Protein AF-I8TYR3-F1 (afdb_monomer_lite)

InterPro domains:
  IPR007219 Xylanolytic transcriptional activator, regulatory domain [PF04082] (57-158)
  IPR007219 Xylanolytic transcriptional activator, regulatory domain [SM00906] (45-115)
  IPR052761 Fungal Detoxification and Toxin Biosynthesis TFs [PTHR47425] (14-218)

pLDDT: mean 76.53, std 19.72, range [26.17, 95.88]

Organism: Aspergillus oryzae (strain 3.042) (NCBI:txid1160506)

Secondary structure (DSSP, 8-state):
-HHHHHHHHHHHHHHHTT---SHHHHHHHHHHHHTT--TT-HHHHHHHHHHHHHHHHHHHSSSPPSS---HHHHHHHHHHHHHHHHHHHHHTT---SS-TTT--STT----GGGGHHHHHH-SSS-HHHHHHHHHHHHHHHHHHHHHHHHHHHHHHTTSS-SS---TTTHHHHHHHHHHHHHHHHHHHHHHHHHHHTS-SS--HHHHHHHHHHHHHHHHHHHHHHHHHHTTSS------------------

Foldseek 3Di:
DVVVVVLVCVLVCCVVVPPDVALLCLLVSLLVVLVVDDPVGNVSSVVSLLSNLVSLLVCVDPPHPPDPDDPLSSLVSVLSSLLSQLVSCLVVVHDGPDDCVSDVLVVRQDDVVSCVCVLPPDPPDHNLLVVLLVLLSSLSSLVSVLSNLVSCLSVVQVPDDPPTDPPVCVVVSLVSLVVSLVSLVVSVVVSCVSNVPDDPDRDPVSVVSNVVSVVSSVSSNVPSVVVNVPPPDDDDDDDDDDDDPDDDDDD

Sequence (251 aa):
MAASCLRLICPLLILDLKAEDQPLERAQGALLLSYQASPDDPQIGSLLLANAIQNALILGKPPKPSINVERSTIKRLWWSVLLRDRWISLALRRRSQLTPKDFDVENNPLEEADFGKEIQESKVYDVHTKRILFTALQQQCRLAIIITDMVSLIFSSCDGFPMGLPSKEFPACMSRAMKTRNRLRQWETETRYALSTAPSEVHHSVMSFIKMTYVYYQYPACAIPFLTKSTDSPVSEQTGIRWMANSGGGD

Structure (mmCIF, N/CA/C/O backbone):
data_AF-I8TYR3-F1
#
_entry.id   AF-I8TYR3-F1
#
loop_
_atom_site.group_PDB
_atom_site.id
_atom_site.type_symbol
_atom_site.label_atom_id
_atom_site.label_alt_id
_atom_site.label_comp_id
_atom_site.label_asym_id
_atom_site.label_entity_id
_atom_site.label_seq_id
_atom_site.pdbx_PDB_ins_code
_atom_site.Cartn_x
_atom_site.Cartn_y
_atom_site.Cartn_z
_atom_site.occupancy
_atom_site.B_iso_or_equiv
_atom_site.auth_seq_id
_atom_site.auth_comp_id
_atom_site.auth_asym_id
_atom_site.auth_atom_id
_atom_site.pdbx_PDB_model_num
ATOM 1 N N . MET A 1 1 ? 2.124 -33.965 5.652 1.00 34.59 1 MET A N 1
ATOM 2 C CA . MET A 1 1 ? 1.316 -33.851 4.416 1.00 34.59 1 MET A CA 1
ATOM 3 C C . MET A 1 1 ? -0.133 -33.434 4.681 1.00 34.59 1 MET A C 1
ATOM 5 O O . MET A 1 1 ? -0.536 -32.426 4.125 1.00 34.59 1 MET A O 1
ATOM 9 N N . ALA A 1 2 ? -0.896 -34.084 5.572 1.00 27.44 2 ALA A N 1
ATOM 10 C CA . ALA A 1 2 ? -2.297 -33.700 5.842 1.00 27.44 2 ALA A CA 1
ATOM 11 C C . ALA A 1 2 ? -2.489 -32.280 6.438 1.00 27.44 2 ALA A C 1
ATOM 13 O O . ALA A 1 2 ? -3.422 -31.574 6.065 1.00 27.44 2 ALA A O 1
ATOM 14 N N . ALA A 1 3 ? -1.576 -31.816 7.301 1.00 29.00 3 ALA A N 1
ATOM 15 C CA . ALA A 1 3 ? -1.649 -30.480 7.913 1.00 29.00 3 ALA A CA 1
ATOM 16 C C . ALA A 1 3 ? -1.382 -29.321 6.929 1.00 29.00 3 ALA A C 1
ATOM 18 O O . ALA A 1 3 ? -1.871 -28.211 7.135 1.00 29.00 3 ALA A O 1
ATOM 19 N N . SER A 1 4 ? -0.635 -29.577 5.851 1.00 34.59 4 SER A N 1
ATOM 20 C CA . SER A 1 4 ? -0.353 -28.595 4.796 1.00 34.59 4 SER A CA 1
ATOM 21 C C . SER A 1 4 ? -1.566 -28.427 3.877 1.00 34.59 4 SER A C 1
ATOM 23 O O . SER A 1 4 ? -1.940 -27.303 3.562 1.00 34.59 4 SER A O 1
ATOM 25 N N . CYS A 1 5 ? -2.259 -29.526 3.546 1.00 29.78 5 CYS A N 1
ATOM 26 C CA . CYS A 1 5 ? -3.508 -29.479 2.782 1.00 29.78 5 CYS A CA 1
ATOM 27 C C . CYS A 1 5 ? -4.624 -28.745 3.542 1.00 29.78 5 CYS A C 1
ATOM 29 O O . CYS A 1 5 ? -5.275 -27.884 2.966 1.00 29.78 5 CYS A O 1
ATOM 31 N N . LEU A 1 6 ? -4.805 -28.992 4.845 1.00 31.92 6 LEU A N 1
ATOM 32 C CA . LEU A 1 6 ? -5.838 -28.317 5.651 1.00 31.92 6 LEU A CA 1
ATOM 33 C C . LEU A 1 6 ? -5.652 -26.788 5.755 1.00 31.92 6 LEU A C 1
ATOM 35 O O . LEU A 1 6 ? -6.639 -26.063 5.838 1.00 31.92 6 LEU A O 1
ATOM 39 N N . ARG A 1 7 ? -4.412 -26.279 5.695 1.00 43.91 7 ARG A N 1
ATOM 40 C CA . ARG A 1 7 ? -4.127 -24.827 5.693 1.00 43.91 7 ARG A CA 1
ATOM 41 C C . ARG A 1 7 ? -4.395 -24.156 4.343 1.00 43.91 7 ARG A C 1
ATOM 43 O O . ARG A 1 7 ? -4.769 -22.990 4.318 1.00 43.91 7 ARG A O 1
ATOM 50 N N . LEU A 1 8 ? -4.228 -24.891 3.246 1.00 42.28 8 LEU A N 1
ATOM 51 C CA . LEU A 1 8 ? -4.561 -24.464 1.883 1.00 42.28 8 LEU A CA 1
ATOM 52 C C . LEU A 1 8 ? -6.072 -24.488 1.611 1.00 42.28 8 LEU A C 1
ATOM 54 O O . LEU A 1 8 ? -6.584 -23.657 0.866 1.00 42.28 8 LEU A O 1
ATOM 58 N N . ILE A 1 9 ? -6.780 -25.429 2.236 1.00 45.84 9 ILE A N 1
ATOM 59 C CA . ILE A 1 9 ? -8.204 -25.674 2.001 1.00 45.84 9 ILE A CA 1
ATOM 60 C C . ILE A 1 9 ? -9.085 -24.555 2.586 1.00 45.84 9 ILE A C 1
ATOM 62 O O . ILE A 1 9 ? -10.052 -24.176 1.942 1.00 45.84 9 ILE A O 1
ATOM 66 N N . CYS A 1 10 ? -8.756 -23.952 3.736 1.00 46.50 10 CYS A N 1
ATOM 67 C CA . CYS A 1 10 ? -9.615 -22.922 4.352 1.00 46.50 10 CYS A CA 1
ATOM 68 C C . CYS A 1 10 ? -9.714 -21.587 3.574 1.00 46.50 10 CYS A C 1
ATOM 70 O O . CYS A 1 10 ? -10.833 -21.101 3.404 1.00 46.50 10 CYS A O 1
ATOM 72 N N . PRO A 1 11 ? -8.618 -20.975 3.075 1.00 50.28 11 PRO A N 1
ATOM 73 C CA . PRO A 1 11 ? -8.718 -19.752 2.277 1.00 50.28 11 PRO A CA 1
ATOM 74 C C . PRO A 1 11 ? -9.416 -19.993 0.936 1.00 50.28 11 PRO A C 1
ATOM 76 O O . PRO A 1 11 ? -10.235 -19.177 0.520 1.00 50.28 11 PRO A O 1
ATOM 79 N N . LEU A 1 12 ? -9.116 -21.124 0.281 1.00 50.09 12 LEU A N 1
ATOM 80 C CA . LEU A 1 12 ? -9.737 -21.494 -0.991 1.00 50.09 12 LEU A CA 1
ATOM 81 C C . LEU A 1 12 ? -11.221 -21.837 -0.813 1.00 50.09 12 LEU A C 1
ATOM 83 O O . LEU A 1 12 ? -12.024 -21.403 -1.624 1.00 50.09 12 LEU A O 1
ATOM 87 N N . LEU A 1 13 ? -11.608 -22.510 0.279 1.00 49.41 13 LEU A N 1
ATOM 88 C CA . LEU A 1 13 ? -13.012 -22.770 0.615 1.00 49.41 13 LEU A CA 1
ATOM 89 C C . LEU A 1 13 ? -13.803 -21.476 0.796 1.00 49.41 13 LEU A C 1
ATOM 91 O O . LEU A 1 13 ? -14.912 -21.394 0.295 1.00 49.41 13 LEU A O 1
ATOM 95 N N . ILE A 1 14 ? -13.269 -20.449 1.464 1.00 49.22 14 ILE A N 1
ATOM 96 C CA . ILE A 1 14 ? -13.989 -19.169 1.608 1.00 49.22 14 ILE A CA 1
ATOM 97 C C . ILE A 1 14 ? -14.197 -18.496 0.239 1.00 49.22 14 ILE A C 1
ATOM 99 O O . ILE A 1 14 ? -15.248 -17.897 0.006 1.00 49.22 14 ILE A O 1
ATOM 103 N N . LEU A 1 15 ? -13.233 -18.625 -0.681 1.00 49.78 15 LEU A N 1
ATOM 104 C CA . LEU A 1 15 ? -13.379 -18.144 -2.058 1.00 49.78 15 LEU A CA 1
ATOM 105 C C . LEU A 1 15 ? -14.370 -18.980 -2.889 1.00 49.78 15 LEU A C 1
ATOM 107 O O . LEU A 1 15 ? -15.195 -18.403 -3.596 1.00 49.78 15 LEU A O 1
ATOM 111 N N . ASP A 1 16 ? -14.294 -20.309 -2.809 1.00 51.25 16 ASP A N 1
ATOM 112 C CA . ASP A 1 16 ? -15.070 -21.240 -3.640 1.00 51.25 16 ASP A CA 1
ATOM 113 C C . ASP A 1 16 ? -16.499 -21.462 -3.128 1.00 51.25 16 ASP A C 1
ATOM 115 O O . ASP A 1 16 ? -17.407 -21.710 -3.922 1.00 51.25 16 ASP A O 1
ATOM 119 N N . LEU A 1 17 ? -16.748 -21.320 -1.822 1.00 52.16 17 LEU A N 1
ATOM 120 C CA . LEU A 1 17 ? -18.076 -21.521 -1.229 1.00 52.16 17 LEU A CA 1
ATOM 121 C C . LEU A 1 17 ? -19.072 -20.407 -1.578 1.00 52.16 17 LEU A C 1
ATOM 123 O O . LEU A 1 17 ? -20.238 -20.524 -1.210 1.00 52.16 17 LEU A O 1
ATOM 127 N N . LYS A 1 18 ? -18.640 -19.322 -2.248 1.00 55.34 18 LYS A N 1
ATOM 128 C CA . LYS A 1 18 ? -19.441 -18.095 -2.438 1.00 55.34 18 LYS A CA 1
ATOM 129 C C . LYS A 1 18 ? -20.114 -17.639 -1.132 1.00 55.34 18 LYS A C 1
ATOM 131 O O . LYS A 1 18 ? -21.210 -17.099 -1.171 1.00 55.34 18 LYS A O 1
ATOM 136 N N . ALA A 1 19 ? -19.469 -17.879 0.012 1.00 56.12 19 ALA A N 1
ATOM 137 C CA . ALA A 1 19 ? -20.085 -17.690 1.326 1.00 56.12 19 ALA A CA 1
ATOM 138 C C . ALA A 1 19 ? -20.505 -16.231 1.569 1.00 56.12 19 ALA A C 1
ATOM 140 O O . ALA A 1 19 ? -21.492 -15.977 2.247 1.00 56.12 19 ALA A O 1
ATOM 141 N N . GLU A 1 20 ? -19.775 -15.293 0.964 1.00 63.88 20 GLU A N 1
ATOM 142 C CA . GLU A 1 20 ? -20.144 -13.884 0.890 1.00 63.88 20 GLU A CA 1
ATOM 143 C C . GLU A 1 20 ? -20.727 -13.582 -0.487 1.00 63.88 20 GLU A C 1
ATOM 145 O O . GLU A 1 20 ? -20.095 -13.898 -1.497 1.00 63.88 20 GLU A O 1
ATOM 150 N N . ASP A 1 21 ? -21.886 -12.931 -0.560 1.00 71.81 21 ASP A N 1
ATOM 151 C CA . ASP A 1 21 ? -22.493 -12.518 -1.834 1.00 71.81 21 ASP A CA 1
ATOM 152 C C . ASP A 1 21 ? -21.982 -11.161 -2.325 1.00 71.81 21 ASP A C 1
ATOM 154 O O . ASP A 1 21 ? -22.033 -10.852 -3.518 1.00 71.81 21 ASP A O 1
ATOM 158 N N . GLN A 1 22 ? -21.462 -10.351 -1.406 1.00 83.62 22 GLN A N 1
ATOM 159 C CA . GLN A 1 22 ? -21.139 -8.959 -1.662 1.00 83.62 22 GLN A CA 1
ATOM 160 C C . GLN A 1 22 ? -19.648 -8.775 -2.018 1.00 83.62 22 GLN A C 1
ATOM 162 O O . GLN A 1 22 ? -18.765 -9.354 -1.374 1.00 83.62 22 GLN A O 1
ATOM 167 N N . PRO A 1 23 ? -19.318 -7.981 -3.061 1.00 87.69 23 PRO A N 1
ATOM 168 C CA . PRO A 1 23 ? -17.931 -7.819 -3.507 1.00 87.69 23 PRO A CA 1
ATOM 169 C C . PRO A 1 23 ? -17.006 -7.188 -2.457 1.00 87.69 23 PRO A C 1
ATOM 171 O O . PRO A 1 23 ? -15.809 -7.468 -2.450 1.00 87.69 23 PRO A O 1
ATOM 174 N N . LEU A 1 24 ? -17.526 -6.339 -1.567 1.00 88.25 24 LEU A N 1
ATOM 175 C CA . LEU A 1 24 ? -16.716 -5.670 -0.547 1.00 88.25 24 LEU A CA 1
ATOM 176 C C . LEU A 1 24 ? -16.141 -6.671 0.461 1.00 88.25 24 LEU A C 1
ATOM 178 O O . LEU A 1 24 ? -14.939 -6.670 0.721 1.00 88.25 24 LEU A O 1
ATOM 182 N N . GLU A 1 25 ? -16.988 -7.549 0.967 1.00 88.25 25 GLU A N 1
ATOM 183 C CA . GLU A 1 25 ? -16.706 -8.568 1.965 1.00 88.25 25 GLU A CA 1
ATOM 184 C C . GLU A 1 25 ? -15.737 -9.598 1.378 1.00 88.25 25 GLU A C 1
ATOM 186 O O . GLU A 1 25 ? -14.722 -9.925 1.996 1.00 88.25 25 GLU A O 1
ATOM 191 N N . ARG A 1 26 ? -15.954 -10.003 0.116 1.00 88.69 26 ARG A N 1
ATOM 192 C CA . ARG A 1 26 ? -15.002 -10.838 -0.638 1.00 88.69 26 ARG A CA 1
ATOM 193 C C . ARG A 1 26 ? -13.635 -10.178 -0.773 1.00 88.69 26 ARG A C 1
ATOM 195 O O . ARG A 1 26 ? -12.618 -10.837 -0.555 1.00 88.69 26 ARG A O 1
ATOM 202 N N . ALA A 1 27 ? -13.593 -8.893 -1.127 1.00 91.75 27 ALA A N 1
ATOM 203 C CA . ALA A 1 27 ? -12.334 -8.174 -1.283 1.00 91.75 27 ALA A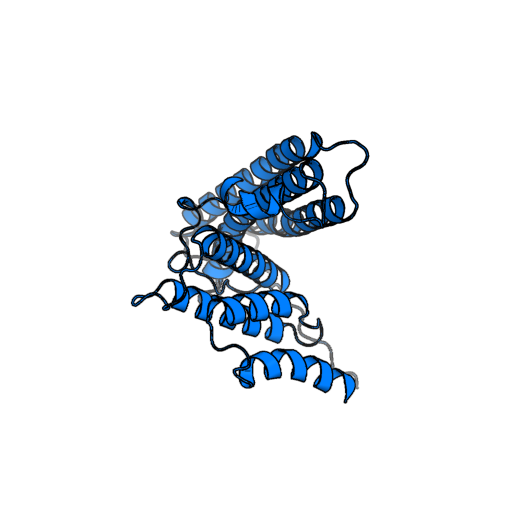 CA 1
ATOM 204 C C . ALA A 1 27 ? -11.576 -8.066 0.046 1.00 91.75 27 ALA A C 1
ATOM 206 O O . ALA A 1 27 ? -10.378 -8.349 0.098 1.00 91.75 27 ALA A O 1
ATOM 207 N N . GLN A 1 28 ? -12.271 -7.697 1.125 1.00 91.06 28 GLN A N 1
ATOM 208 C CA . GLN A 1 28 ? -11.696 -7.572 2.464 1.00 91.06 28 GLN A CA 1
ATOM 209 C C . GLN A 1 28 ? -11.204 -8.921 2.998 1.00 91.06 28 GLN A C 1
ATOM 211 O O . GLN A 1 28 ? -10.067 -9.015 3.464 1.00 91.06 28 GLN A O 1
ATOM 216 N N . GLY A 1 29 ? -12.016 -9.973 2.874 1.00 89.81 29 GLY A N 1
ATOM 217 C CA . GLY A 1 29 ? -11.657 -11.325 3.291 1.00 89.81 29 GLY A CA 1
ATOM 218 C C . GLY A 1 29 ? -10.442 -11.856 2.533 1.00 89.81 29 GLY A C 1
ATOM 219 O O . GLY A 1 29 ? -9.464 -12.278 3.151 1.00 89.81 29 GLY A O 1
ATOM 220 N N . ALA A 1 30 ? -10.445 -11.763 1.199 1.00 91.69 30 ALA A N 1
ATOM 221 C CA . ALA A 1 30 ? -9.316 -12.197 0.379 1.00 91.69 30 ALA A CA 1
ATOM 222 C C . ALA A 1 30 ? -8.033 -11.410 0.704 1.00 91.69 30 ALA A C 1
ATOM 224 O O . ALA A 1 30 ? -6.952 -11.993 0.821 1.00 91.69 30 ALA A O 1
ATOM 225 N N . LEU A 1 31 ? -8.145 -10.097 0.931 1.00 92.88 31 LEU A N 1
ATOM 226 C CA . LEU A 1 31 ? -7.010 -9.267 1.322 1.00 92.88 31 LEU A CA 1
ATOM 227 C C . LEU A 1 31 ? -6.435 -9.683 2.681 1.00 92.88 31 LEU A C 1
ATOM 229 O O . LEU A 1 31 ? -5.217 -9.827 2.791 1.00 92.88 31 LEU A O 1
ATOM 233 N N . LEU A 1 32 ? -7.275 -9.915 3.694 1.00 90.06 32 LEU A N 1
ATOM 234 C CA . LEU A 1 32 ? -6.842 -10.385 5.016 1.00 90.06 32 LEU A CA 1
ATOM 235 C C . LEU A 1 32 ? -6.163 -11.755 4.931 1.00 90.06 32 LEU A C 1
ATOM 237 O O . LEU A 1 32 ? -5.065 -11.935 5.458 1.00 90.06 32 LEU A O 1
ATOM 241 N N . LEU A 1 33 ? -6.765 -12.699 4.206 1.00 89.06 33 LEU A N 1
ATOM 242 C CA . LEU A 1 33 ? -6.205 -14.036 4.005 1.00 89.06 33 LEU A CA 1
ATOM 243 C C . LEU A 1 33 ? -4.866 -13.993 3.267 1.00 89.06 33 LEU A C 1
ATOM 245 O O . LEU A 1 33 ? -3.995 -14.820 3.533 1.0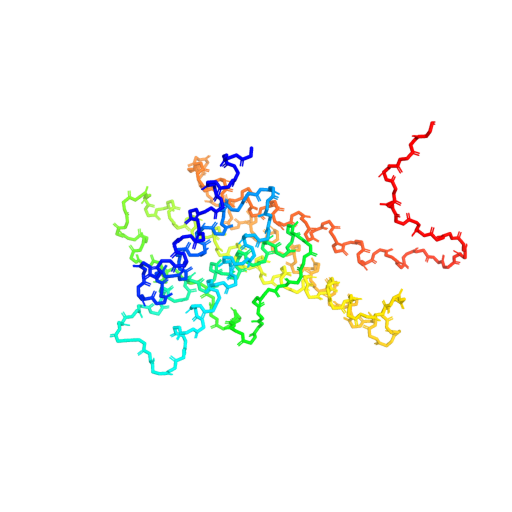0 89.06 33 LEU A O 1
ATOM 249 N N . SER A 1 34 ? -4.650 -13.003 2.394 1.00 91.19 34 SER A N 1
ATOM 250 C CA . SER A 1 34 ? -3.367 -12.856 1.707 1.00 91.19 34 SER A CA 1
ATOM 251 C C . SER A 1 34 ? -2.198 -12.702 2.688 1.00 91.19 34 SER A C 1
ATOM 253 O O . SER A 1 34 ? -1.094 -13.124 2.349 1.00 91.19 34 SER A O 1
ATOM 255 N N . TYR A 1 35 ? -2.413 -12.152 3.896 1.00 85.94 35 TYR A N 1
ATOM 256 C CA . TYR A 1 35 ? -1.400 -12.033 4.959 1.00 85.94 35 TYR A CA 1
ATOM 257 C C . TYR A 1 35 ? -1.060 -13.358 5.641 1.00 85.94 35 TYR A C 1
ATOM 259 O O . TYR A 1 35 ? 0.008 -13.458 6.239 1.00 85.94 35 TYR A O 1
ATOM 267 N N . GLN A 1 36 ? -1.927 -14.363 5.533 1.00 85.12 36 GLN A N 1
ATOM 268 C CA . GLN A 1 36 ? -1.727 -15.682 6.134 1.00 85.12 36 GLN A CA 1
ATOM 269 C C . GLN A 1 36 ? -1.116 -16.704 5.170 1.00 85.12 36 GLN A C 1
ATOM 271 O O . GLN A 1 36 ? -1.024 -17.884 5.506 1.00 85.12 36 GLN A O 1
ATOM 276 N N . ALA A 1 37 ? -0.694 -16.272 3.977 1.00 80.88 37 ALA A N 1
ATOM 277 C CA . ALA A 1 37 ? -0.044 -17.149 3.013 1.00 80.88 37 ALA A CA 1
ATOM 278 C C . ALA A 1 37 ? 1.181 -17.839 3.636 1.00 80.88 37 ALA A C 1
ATOM 280 O O . ALA A 1 37 ? 2.049 -17.183 4.219 1.00 80.88 37 ALA A O 1
ATOM 281 N N . SER A 1 38 ? 1.234 -19.167 3.509 1.00 78.31 38 SER A N 1
ATOM 282 C CA . SER A 1 38 ? 2.352 -19.959 4.017 1.00 78.31 38 SER A CA 1
ATOM 283 C C . SER A 1 38 ? 3.628 -19.632 3.237 1.00 78.31 38 SER A C 1
ATOM 285 O O . SER A 1 38 ? 3.561 -19.500 2.013 1.00 78.31 38 SER A O 1
ATOM 287 N N . PRO A 1 39 ? 4.803 -19.583 3.888 1.00 75.81 39 PRO A N 1
ATOM 288 C CA . PRO A 1 39 ? 6.083 -19.554 3.183 1.00 75.81 39 PRO A CA 1
ATOM 289 C C . PRO A 1 39 ? 6.269 -20.736 2.220 1.00 75.81 39 PRO A C 1
ATOM 291 O O . PRO A 1 39 ? 6.954 -20.586 1.213 1.00 75.81 39 PRO A O 1
ATOM 294 N N . ASP A 1 40 ? 5.637 -21.880 2.511 1.00 82.56 40 ASP A N 1
ATOM 295 C CA . ASP A 1 40 ? 5.690 -23.087 1.674 1.00 82.56 40 ASP A CA 1
ATOM 296 C C . ASP A 1 40 ? 4.897 -22.942 0.366 1.00 82.56 40 ASP A C 1
ATOM 298 O O . ASP A 1 40 ? 5.174 -23.639 -0.606 1.00 82.56 40 ASP A O 1
ATOM 302 N N . ASP A 1 41 ? 3.908 -22.043 0.340 1.00 82.44 41 ASP A N 1
ATOM 303 C CA . ASP A 1 41 ? 3.131 -21.731 -0.858 1.00 82.44 41 ASP A CA 1
ATOM 304 C C . ASP A 1 41 ? 2.871 -20.217 -0.961 1.00 82.44 41 ASP A C 1
ATOM 306 O O . ASP A 1 41 ? 1.781 -19.709 -0.653 1.00 82.44 41 ASP A O 1
ATOM 310 N N . PRO A 1 42 ? 3.887 -19.460 -1.409 1.00 79.31 42 PRO A N 1
ATOM 311 C CA . PRO A 1 42 ? 3.783 -18.015 -1.544 1.00 79.31 42 PRO A CA 1
ATOM 312 C C . PRO A 1 42 ? 2.819 -17.586 -2.664 1.00 79.31 42 PRO A C 1
ATOM 314 O O . PRO A 1 42 ? 2.439 -16.410 -2.736 1.00 79.31 42 PRO A O 1
ATOM 317 N N . GLN A 1 43 ? 2.409 -18.504 -3.549 1.00 86.38 43 GLN A N 1
ATOM 318 C CA . GLN A 1 43 ? 1.523 -18.185 -4.669 1.00 86.38 43 GLN A CA 1
ATOM 319 C C . GLN A 1 43 ? 0.084 -17.967 -4.207 1.00 86.38 43 GLN A C 1
ATOM 321 O O . GLN A 1 43 ? -0.594 -17.097 -4.756 1.00 86.38 43 GLN A O 1
ATOM 326 N N . ILE A 1 44 ? -0.350 -18.637 -3.135 1.00 88.06 44 ILE A N 1
ATOM 327 C CA . ILE A 1 44 ? -1.676 -18.420 -2.530 1.00 88.06 44 ILE A CA 1
ATOM 328 C C . ILE A 1 44 ? -1.884 -16.949 -2.180 1.00 88.06 44 ILE A C 1
ATOM 330 O O . ILE A 1 44 ? -2.913 -16.369 -2.516 1.00 88.06 44 ILE A O 1
ATOM 334 N N . GLY A 1 45 ? -0.897 -16.308 -1.546 1.00 90.06 45 GLY A N 1
ATOM 335 C CA . GLY A 1 45 ? -1.000 -14.891 -1.187 1.00 90.06 45 GLY A CA 1
ATOM 336 C C . GLY A 1 45 ? -1.191 -13.995 -2.412 1.00 90.06 45 GLY A C 1
ATOM 337 O O . GLY A 1 45 ? -1.952 -13.031 -2.368 1.00 90.06 45 GLY A O 1
ATOM 338 N N . SER A 1 46 ? -0.545 -14.352 -3.524 1.00 91.62 46 SER A N 1
ATOM 339 C CA . SER A 1 46 ? -0.678 -13.653 -4.803 1.00 91.62 46 SER A CA 1
ATOM 340 C C . SER A 1 46 ? -2.037 -13.893 -5.465 1.00 91.62 46 SER A C 1
ATOM 342 O O . SER A 1 46 ? -2.588 -12.962 -6.046 1.00 91.62 46 SER A O 1
ATOM 344 N N . LEU A 1 47 ? -2.591 -15.102 -5.363 1.00 92.19 47 LEU A N 1
ATOM 345 C CA . LEU A 1 47 ? -3.926 -15.439 -5.864 1.00 92.19 47 LEU A CA 1
ATOM 346 C C . LEU A 1 47 ? -5.024 -14.712 -5.075 1.00 92.19 47 LEU A C 1
ATOM 348 O O . LEU A 1 47 ? -5.924 -14.112 -5.659 1.00 92.19 47 LEU A O 1
ATOM 352 N N . LEU A 1 48 ? -4.927 -14.720 -3.746 1.00 92.81 48 LEU A N 1
ATOM 353 C CA . LEU A 1 48 ? -5.872 -14.044 -2.857 1.00 92.81 48 LEU A CA 1
ATOM 354 C C . LEU A 1 48 ? -5.868 -12.529 -3.075 1.00 92.81 48 LEU A C 1
ATOM 356 O O . LEU A 1 48 ? -6.922 -11.900 -3.131 1.00 92.81 48 LEU A O 1
ATOM 360 N N . LEU A 1 49 ? -4.685 -11.946 -3.267 1.00 94.81 49 LEU A N 1
ATOM 361 C CA . LEU A 1 49 ? -4.562 -10.543 -3.636 1.00 94.81 49 LEU A CA 1
ATOM 362 C C . LEU A 1 49 ? -5.208 -10.247 -4.997 1.00 94.81 49 LEU A C 1
ATOM 364 O O . LEU A 1 49 ? -5.936 -9.262 -5.112 1.00 94.81 49 LEU A O 1
ATOM 368 N N . ALA A 1 50 ? -4.997 -11.102 -6.003 1.00 94.62 50 ALA A N 1
ATOM 369 C CA . ALA A 1 50 ? -5.643 -10.946 -7.304 1.00 94.62 50 ALA A CA 1
ATOM 370 C C . ALA A 1 50 ? -7.171 -10.957 -7.159 1.00 94.62 50 ALA A C 1
ATOM 372 O O . ALA A 1 50 ? -7.852 -10.113 -7.739 1.00 94.62 50 ALA A O 1
ATOM 373 N N . ASN A 1 51 ? -7.713 -11.848 -6.324 1.00 93.06 51 ASN A N 1
ATOM 374 C CA . ASN A 1 51 ? -9.143 -11.873 -6.032 1.00 93.06 51 ASN A CA 1
ATOM 375 C C . ASN A 1 51 ? -9.627 -10.583 -5.339 1.00 93.06 51 ASN A C 1
ATOM 377 O O . ASN A 1 51 ? -10.677 -10.045 -5.696 1.00 93.06 51 ASN A O 1
ATOM 381 N N . ALA A 1 52 ? -8.855 -10.045 -4.390 1.00 93.94 52 ALA A N 1
ATOM 382 C CA . ALA A 1 52 ? -9.177 -8.770 -3.751 1.00 93.94 52 ALA A CA 1
ATOM 383 C C . ALA A 1 52 ? -9.227 -7.611 -4.764 1.00 93.94 52 ALA A C 1
ATOM 385 O O . ALA A 1 52 ? -10.176 -6.827 -4.743 1.00 93.94 52 ALA A O 1
ATOM 386 N N . ILE A 1 53 ? -8.262 -7.545 -5.692 1.00 95.00 53 ILE A N 1
ATOM 387 C CA . ILE A 1 53 ? -8.232 -6.552 -6.781 1.00 95.00 53 ILE A CA 1
ATOM 388 C C . ILE A 1 53 ? -9.475 -6.684 -7.666 1.00 95.00 53 ILE A C 1
ATOM 390 O O . ILE A 1 53 ? -10.146 -5.689 -7.932 1.00 95.00 53 ILE A O 1
ATOM 394 N N . GLN A 1 54 ? -9.820 -7.900 -8.098 1.00 93.19 54 GLN A N 1
ATOM 395 C CA . GLN A 1 54 ? -10.975 -8.115 -8.977 1.00 93.19 54 GLN A CA 1
ATOM 396 C C . GLN A 1 54 ? -12.292 -7.688 -8.321 1.00 93.19 54 GLN A C 1
ATOM 398 O O . GLN A 1 54 ? -13.104 -7.008 -8.948 1.00 93.19 54 GLN A O 1
ATOM 403 N N . ASN A 1 55 ? -12.494 -8.018 -7.045 1.00 91.44 55 ASN A N 1
ATOM 404 C CA . ASN A 1 55 ? -13.694 -7.589 -6.329 1.00 91.44 55 ASN A CA 1
ATOM 405 C C . ASN A 1 55 ? -13.713 -6.070 -6.079 1.00 91.44 55 ASN A C 1
ATOM 407 O O . ASN A 1 55 ? -14.764 -5.445 -6.219 1.00 91.44 55 ASN A O 1
ATOM 411 N N . ALA A 1 56 ? -12.562 -5.448 -5.800 1.00 91.19 56 ALA A N 1
ATOM 412 C CA . ALA A 1 56 ? -12.460 -3.992 -5.692 1.00 91.19 56 ALA A CA 1
ATOM 413 C C . ALA A 1 56 ? -12.791 -3.281 -7.021 1.00 91.19 56 ALA A C 1
ATOM 415 O O . ALA A 1 56 ? -13.494 -2.269 -7.021 1.00 91.19 56 ALA A O 1
ATOM 416 N N . LEU A 1 57 ? -12.365 -3.838 -8.162 1.00 91.62 57 LEU A N 1
ATOM 417 C CA . LEU A 1 57 ? -12.731 -3.337 -9.492 1.00 91.62 57 LEU A CA 1
ATOM 418 C C . LEU A 1 57 ? -14.242 -3.414 -9.741 1.00 91.62 57 LEU A C 1
ATOM 420 O O . LEU A 1 57 ? -14.807 -2.496 -10.335 1.00 91.62 57 LEU A O 1
ATOM 424 N N . ILE A 1 58 ? -14.908 -4.482 -9.289 1.00 89.69 58 ILE A N 1
ATOM 425 C CA . ILE A 1 58 ? -16.367 -4.628 -9.408 1.00 89.69 58 ILE A CA 1
ATOM 426 C C . ILE A 1 58 ? -17.089 -3.510 -8.643 1.00 89.69 58 ILE A C 1
ATOM 428 O O . ILE A 1 58 ? -18.017 -2.920 -9.191 1.00 89.69 58 ILE A O 1
ATOM 432 N N . LEU A 1 59 ? -16.629 -3.145 -7.439 1.00 86.56 59 LEU A N 1
ATOM 433 C CA . LEU A 1 59 ? -17.207 -2.035 -6.658 1.00 86.56 59 LEU A CA 1
ATOM 434 C C . LEU A 1 59 ? -17.130 -0.676 -7.377 1.00 86.56 59 LEU A C 1
ATOM 436 O O . LEU A 1 59 ? -17.952 0.205 -7.124 1.00 86.56 59 LEU A O 1
ATOM 440 N N . GLY A 1 60 ? -16.136 -0.491 -8.251 1.00 79.31 60 GLY A N 1
ATOM 441 C CA . GLY A 1 60 ? -15.943 0.735 -9.027 1.00 79.31 60 GLY A CA 1
ATOM 442 C C . GLY A 1 60 ? -16.771 0.817 -10.315 1.00 79.31 60 GLY A C 1
ATOM 443 O O . GLY A 1 60 ? -16.889 1.903 -10.885 1.00 79.31 60 GLY A O 1
ATOM 444 N N . LYS A 1 61 ? -17.347 -0.297 -10.789 1.00 80.88 61 LYS A N 1
ATOM 445 C CA . LYS A 1 61 ? -18.084 -0.357 -12.061 1.00 80.88 61 LYS A CA 1
ATOM 446 C C . LYS A 1 61 ? -19.578 -0.047 -11.873 1.00 80.88 61 LYS A C 1
ATOM 448 O O . LYS A 1 61 ? -20.170 -0.450 -10.875 1.00 80.88 61 LYS A O 1
ATOM 453 N N . PRO A 1 62 ? -20.221 0.651 -12.827 1.00 69.38 62 PRO A N 1
ATOM 454 C CA . PRO A 1 62 ? -21.674 0.777 -12.859 1.00 69.38 62 PRO A CA 1
ATOM 455 C C . PRO A 1 62 ? -22.350 -0.526 -13.355 1.00 69.38 62 PRO A C 1
ATOM 457 O O . PRO A 1 62 ? -21.768 -1.215 -14.195 1.00 69.38 62 PRO A O 1
ATOM 460 N N . PRO A 1 63 ? -23.588 -0.838 -12.917 1.00 68.25 63 PRO A N 1
ATOM 461 C CA . PRO A 1 63 ? -24.325 -0.158 -11.855 1.00 68.25 63 PRO A CA 1
ATOM 462 C C . PRO A 1 63 ? -23.682 -0.450 -10.496 1.00 68.25 63 PRO A C 1
ATOM 464 O O . PRO A 1 63 ? -23.280 -1.577 -10.218 1.00 68.25 63 PRO A O 1
ATOM 467 N N . LYS A 1 64 ? -23.572 0.581 -9.651 1.00 61.91 64 LYS A N 1
ATOM 468 C CA . LYS A 1 64 ? -23.043 0.400 -8.295 1.00 61.91 64 LYS A CA 1
ATOM 469 C C . LYS A 1 64 ? -23.922 -0.619 -7.557 1.00 61.91 64 LYS A C 1
ATOM 471 O O . LYS A 1 64 ? -25.140 -0.582 -7.761 1.00 61.91 64 LYS A O 1
ATOM 476 N N . PRO A 1 65 ? -23.341 -1.511 -6.733 1.00 59.41 65 PRO A N 1
ATOM 477 C CA . PRO A 1 65 ? -24.125 -2.463 -5.955 1.00 59.41 65 PRO A CA 1
ATOM 478 C C . PRO A 1 65 ? -25.211 -1.731 -5.157 1.00 59.41 65 PRO A C 1
ATOM 480 O O . PRO A 1 65 ? -25.031 -0.579 -4.761 1.00 59.41 65 PRO A O 1
ATOM 483 N N . SER A 1 66 ? -26.347 -2.394 -4.933 1.00 56.91 66 SER A N 1
ATOM 484 C CA . SER A 1 66 ? -27.513 -1.831 -4.229 1.00 56.91 66 SER A CA 1
ATOM 485 C C . SER A 1 66 ? -27.196 -1.343 -2.810 1.00 56.91 66 SER A C 1
ATOM 487 O O . SER A 1 66 ? -27.943 -0.548 -2.243 1.00 56.91 66 SER A O 1
ATOM 489 N N . ILE A 1 67 ? -26.079 -1.802 -2.245 1.00 62.44 67 ILE A N 1
ATOM 490 C CA . ILE A 1 67 ? -25.565 -1.406 -0.942 1.00 62.44 67 ILE A CA 1
ATOM 491 C C . ILE A 1 67 ? -24.794 -0.088 -1.068 1.00 62.44 67 ILE A C 1
ATOM 493 O O . ILE A 1 67 ? -23.808 0.020 -1.799 1.00 62.44 67 ILE A O 1
ATOM 497 N N . ASN A 1 68 ? -25.224 0.915 -0.303 1.00 74.06 68 ASN A N 1
ATOM 498 C CA . ASN A 1 68 ? -24.547 2.203 -0.188 1.00 74.06 68 ASN A CA 1
ATOM 499 C C . ASN A 1 68 ? -23.257 2.059 0.640 1.00 74.06 68 ASN A C 1
ATOM 501 O O . ASN A 1 68 ? -23.222 2.384 1.826 1.00 74.06 68 ASN A O 1
ATOM 505 N N . VAL A 1 69 ? -22.203 1.517 0.028 1.00 80.31 69 VAL A N 1
ATOM 506 C CA . VAL A 1 69 ? -20.879 1.415 0.652 1.00 80.31 69 VAL A CA 1
ATOM 507 C C . VAL A 1 69 ? -20.258 2.808 0.763 1.00 80.31 69 VAL A C 1
ATOM 509 O O . VAL A 1 69 ? -20.164 3.546 -0.220 1.00 80.31 69 VAL A O 1
ATOM 512 N N . GLU A 1 70 ? -19.783 3.161 1.960 1.00 85.94 70 GLU A N 1
ATOM 513 C CA . GLU A 1 70 ? -19.105 4.436 2.193 1.00 85.94 70 GLU A CA 1
ATOM 514 C C . GLU A 1 70 ? -17.865 4.589 1.299 1.00 85.94 70 GLU A C 1
ATOM 516 O O . GLU A 1 70 ? -17.027 3.688 1.193 1.00 85.94 70 GLU A O 1
ATOM 521 N N . ARG A 1 71 ? -17.700 5.771 0.690 1.00 88.12 71 ARG A N 1
ATOM 522 C CA . ARG A 1 71 ? -16.540 6.070 -0.171 1.00 88.12 71 ARG A CA 1
ATOM 523 C C . ARG A 1 71 ? -15.209 5.893 0.565 1.00 88.12 71 ARG A C 1
ATOM 525 O O . ARG A 1 71 ? -14.261 5.381 -0.023 1.00 88.12 71 ARG A O 1
ATOM 532 N N . SER A 1 72 ? -15.160 6.261 1.845 1.00 88.50 72 SER A N 1
ATOM 533 C CA . SER A 1 72 ? -13.999 6.071 2.723 1.00 88.50 72 SER A CA 1
ATOM 534 C C . SER A 1 72 ? -13.621 4.593 2.858 1.00 88.50 72 SER A C 1
ATOM 536 O O . SER A 1 72 ? -12.445 4.247 2.843 1.00 88.50 72 SER A O 1
ATOM 538 N N . THR A 1 73 ? -14.595 3.684 2.928 1.00 88.88 73 THR A N 1
ATOM 539 C CA . THR A 1 73 ? -14.355 2.234 2.987 1.00 88.88 73 THR A CA 1
ATOM 540 C C . THR A 1 73 ? -13.742 1.710 1.693 1.00 88.88 73 THR A C 1
ATOM 542 O O . THR A 1 73 ? -12.754 0.979 1.744 1.00 88.88 73 THR A O 1
ATOM 545 N N . ILE A 1 74 ? -14.250 2.144 0.538 1.00 89.56 74 ILE A N 1
ATOM 546 C CA . ILE A 1 74 ? -13.684 1.775 -0.770 1.00 89.56 74 ILE A CA 1
ATOM 547 C C . ILE A 1 74 ? -12.256 2.319 -0.910 1.00 89.56 74 ILE A C 1
ATOM 549 O O . ILE A 1 74 ? -11.350 1.596 -1.320 1.00 89.56 74 ILE A O 1
ATOM 553 N N . LYS A 1 75 ? -12.024 3.573 -0.512 1.00 91.12 75 LYS A N 1
ATOM 554 C CA . LYS A 1 75 ? -10.698 4.202 -0.544 1.00 91.12 75 LYS A CA 1
ATOM 555 C C . LYS A 1 75 ? -9.696 3.461 0.349 1.00 91.12 75 LYS A C 1
ATOM 557 O O . LYS A 1 75 ? -8.602 3.128 -0.102 1.00 91.12 75 LYS A O 1
ATOM 562 N N . ARG A 1 76 ? -10.081 3.129 1.588 1.00 92.81 76 ARG A N 1
ATOM 563 C CA . ARG A 1 76 ? -9.263 2.333 2.523 1.00 92.81 76 ARG A CA 1
ATOM 564 C C . ARG A 1 76 ? -8.936 0.944 1.975 1.00 92.81 76 ARG A C 1
ATOM 566 O O . ARG A 1 76 ? -7.802 0.489 2.128 1.00 92.81 76 ARG A O 1
ATOM 573 N N . LEU A 1 77 ? -9.896 0.292 1.315 1.00 93.00 77 LEU A N 1
ATOM 574 C CA . LEU A 1 77 ? -9.685 -0.996 0.654 1.00 93.00 77 LEU A CA 1
ATOM 575 C C . LEU A 1 77 ? -8.625 -0.887 -0.449 1.00 93.00 77 LEU A C 1
ATOM 577 O O . LEU A 1 77 ? -7.662 -1.649 -0.425 1.00 93.00 77 LEU A O 1
ATOM 581 N N . TRP A 1 78 ? -8.748 0.079 -1.365 1.00 94.94 78 TRP A N 1
ATOM 582 C CA . TRP A 1 78 ? -7.778 0.271 -2.450 1.00 94.9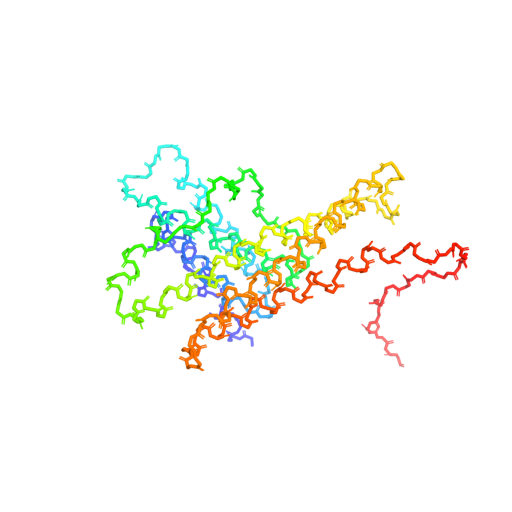4 78 TRP A CA 1
ATOM 583 C C . TRP A 1 78 ? -6.358 0.531 -1.948 1.00 94.94 78 TRP A C 1
ATOM 585 O O . TRP A 1 78 ? -5.412 -0.096 -2.427 1.00 94.94 78 TRP A O 1
ATOM 595 N N . TRP A 1 79 ? -6.198 1.386 -0.935 1.00 95.56 79 TRP A N 1
ATOM 596 C CA . TRP A 1 79 ? -4.891 1.619 -0.318 1.00 95.56 79 TRP A CA 1
ATOM 597 C C . TRP A 1 79 ? -4.319 0.362 0.337 1.00 95.56 79 TRP A C 1
ATOM 599 O O . TRP A 1 79 ? -3.128 0.081 0.207 1.00 95.56 79 TRP A O 1
ATOM 609 N N . SER A 1 80 ? -5.168 -0.430 0.989 1.00 95.12 80 SER A N 1
ATOM 610 C CA . SER A 1 80 ? -4.750 -1.679 1.629 1.00 95.12 80 SER A CA 1
ATOM 611 C C . SER A 1 80 ? -4.346 -2.744 0.594 1.00 95.12 80 SER A C 1
ATOM 613 O O . SER A 1 80 ? -3.364 -3.459 0.802 1.00 95.12 80 SER A O 1
ATOM 615 N N . VAL A 1 81 ? -5.044 -2.811 -0.546 1.00 95.88 81 VAL A N 1
ATOM 616 C CA . VAL A 1 81 ? -4.684 -3.647 -1.706 1.00 95.88 81 VAL A CA 1
ATOM 617 C C . VAL A 1 81 ? -3.347 -3.207 -2.305 1.00 95.88 81 VAL A C 1
ATOM 619 O O . VAL A 1 81 ? -2.471 -4.049 -2.505 1.00 95.88 81 VAL A O 1
ATOM 622 N N . LEU A 1 82 ? -3.152 -1.903 -2.539 1.00 95.25 82 LEU A N 1
ATOM 623 C CA . LEU A 1 82 ? -1.894 -1.358 -3.054 1.00 95.25 82 LEU A CA 1
ATOM 624 C C . LEU A 1 82 ? -0.724 -1.749 -2.151 1.00 95.25 82 LEU A C 1
ATOM 626 O O . LEU A 1 82 ? 0.240 -2.343 -2.636 1.00 95.25 82 LEU A O 1
ATOM 630 N N . LEU A 1 83 ? -0.824 -1.441 -0.851 1.00 94.12 83 LEU A N 1
ATOM 631 C CA . LEU A 1 83 ? 0.198 -1.752 0.152 1.00 94.12 83 LEU A CA 1
ATOM 632 C C . LEU A 1 83 ? 0.585 -3.228 0.092 1.00 94.12 83 LEU A C 1
ATOM 634 O O . LEU A 1 83 ? 1.764 -3.559 -0.066 1.00 94.12 83 LEU A O 1
ATOM 638 N N . ARG A 1 84 ? -0.417 -4.113 0.127 1.00 93.94 84 ARG A N 1
ATOM 639 C CA . ARG A 1 84 ? -0.188 -5.553 0.084 1.00 93.94 84 ARG A CA 1
ATOM 640 C C . ARG A 1 84 ? 0.494 -5.991 -1.206 1.00 93.94 84 ARG A C 1
ATOM 642 O O . ARG A 1 84 ? 1.455 -6.757 -1.147 1.00 93.94 84 ARG A O 1
ATOM 649 N N . ASP A 1 85 ? 0.047 -5.489 -2.352 1.00 95.25 85 ASP A N 1
ATOM 650 C CA . ASP A 1 85 ? 0.644 -5.817 -3.645 1.00 95.25 85 ASP A CA 1
ATOM 651 C C . ASP A 1 85 ? 2.097 -5.341 -3.737 1.00 95.25 85 ASP A C 1
ATOM 653 O O . ASP A 1 85 ? 2.942 -6.063 -4.271 1.00 95.25 85 ASP A O 1
ATOM 657 N N . ARG A 1 86 ? 2.432 -4.177 -3.156 1.00 93.31 86 ARG A N 1
ATOM 658 C CA . ARG A 1 86 ? 3.820 -3.678 -3.155 1.00 93.31 86 ARG A CA 1
ATOM 659 C C . ARG A 1 86 ? 4.711 -4.617 -2.358 1.00 93.31 86 ARG A C 1
ATOM 661 O O . ARG A 1 86 ? 5.780 -5.003 -2.822 1.00 93.31 86 ARG A O 1
ATOM 668 N N . TRP A 1 87 ? 4.256 -5.018 -1.175 1.00 89.81 87 TRP A N 1
ATOM 669 C CA . TRP A 1 87 ? 5.028 -5.881 -0.288 1.00 89.81 87 TRP A CA 1
ATOM 670 C C . TRP A 1 87 ? 5.208 -7.284 -0.856 1.00 89.81 87 TRP A C 1
ATOM 672 O O . TRP A 1 87 ? 6.320 -7.806 -0.812 1.00 89.81 87 TRP A O 1
ATOM 682 N N . ILE A 1 88 ? 4.162 -7.871 -1.445 1.00 90.88 88 ILE A N 1
ATOM 683 C CA . ILE A 1 88 ? 4.280 -9.168 -2.122 1.00 90.88 88 ILE A CA 1
ATOM 684 C C . ILE A 1 88 ? 5.210 -9.058 -3.339 1.00 90.88 88 ILE A C 1
ATOM 686 O O . ILE A 1 88 ? 6.053 -9.932 -3.533 1.00 90.88 88 ILE A O 1
ATOM 690 N N . SER A 1 89 ? 5.108 -7.983 -4.128 1.00 91.12 89 SER A N 1
ATOM 691 C CA . SER A 1 89 ? 5.989 -7.753 -5.284 1.00 91.12 89 SER A CA 1
ATOM 692 C C . SER A 1 89 ? 7.464 -7.713 -4.879 1.00 91.12 89 SER A C 1
ATOM 694 O O . SER A 1 89 ? 8.295 -8.347 -5.528 1.00 91.12 89 SER A O 1
ATOM 696 N N . LEU A 1 90 ? 7.788 -7.023 -3.779 1.00 87.62 90 LEU A N 1
ATOM 697 C CA . LEU A 1 90 ? 9.147 -6.982 -3.236 1.00 87.62 90 LEU A CA 1
ATOM 698 C C . LEU A 1 90 ? 9.595 -8.343 -2.691 1.00 87.62 90 LEU A C 1
ATOM 700 O O . LEU A 1 90 ? 10.673 -8.821 -3.043 1.00 87.62 90 LEU A O 1
ATOM 704 N N . ALA A 1 91 ? 8.769 -8.976 -1.855 1.00 85.56 91 ALA A N 1
ATOM 705 C CA . ALA A 1 91 ? 9.109 -10.231 -1.187 1.00 85.56 91 ALA A CA 1
ATOM 706 C C . ALA A 1 91 ? 9.332 -11.379 -2.181 1.00 85.56 91 ALA A C 1
ATOM 708 O O . ALA A 1 91 ? 10.283 -12.144 -2.041 1.00 85.56 91 ALA A O 1
ATOM 709 N N . LEU A 1 92 ? 8.485 -11.469 -3.209 1.00 87.38 92 LEU A N 1
ATOM 710 C CA . LEU A 1 92 ? 8.542 -12.522 -4.226 1.00 87.38 92 LEU A CA 1
ATOM 711 C C . LEU A 1 92 ? 9.306 -12.107 -5.485 1.00 87.38 92 LEU A C 1
ATOM 713 O O . LEU A 1 92 ? 9.337 -12.870 -6.447 1.00 87.38 92 LEU A O 1
ATOM 717 N N . ARG A 1 93 ? 9.904 -10.907 -5.496 1.00 86.25 93 ARG A N 1
ATOM 718 C CA . ARG A 1 93 ? 10.636 -10.339 -6.639 1.00 86.25 93 ARG A CA 1
ATOM 719 C C . ARG A 1 93 ? 9.860 -10.492 -7.948 1.00 86.25 93 ARG A C 1
ATOM 721 O O . ARG A 1 93 ? 10.388 -10.975 -8.947 1.00 86.25 93 ARG A O 1
ATOM 728 N N . ARG A 1 94 ? 8.599 -10.064 -7.936 1.00 87.44 94 ARG A N 1
ATOM 729 C CA . ARG A 1 94 ? 7.696 -10.163 -9.086 1.00 87.44 94 ARG A CA 1
ATOM 730 C C . ARG A 1 94 ? 7.077 -8.823 -9.449 1.00 87.44 94 ARG A C 1
ATOM 732 O O . ARG A 1 94 ? 7.067 -7.881 -8.657 1.00 87.44 94 ARG A O 1
ATOM 739 N N . ARG A 1 95 ? 6.491 -8.773 -10.647 1.00 89.94 95 ARG A N 1
ATOM 740 C CA . ARG A 1 95 ? 5.664 -7.647 -11.082 1.00 89.94 95 ARG A CA 1
ATOM 741 C C . ARG A 1 95 ? 4.454 -7.467 -10.175 1.00 89.94 95 ARG A C 1
ATOM 743 O O . ARG A 1 95 ? 3.890 -8.420 -9.635 1.00 89.94 95 ARG A O 1
ATOM 750 N N . SER A 1 96 ? 4.058 -6.209 -10.095 1.00 92.25 96 SER A N 1
ATOM 751 C CA . SER A 1 96 ? 2.817 -5.750 -9.481 1.00 92.25 96 SER A CA 1
ATOM 752 C C . SER A 1 96 ? 1.604 -6.285 -10.220 1.00 92.25 96 SER A C 1
ATOM 754 O O . SER A 1 96 ? 1.622 -6.310 -11.448 1.00 92.25 96 SER A O 1
ATOM 756 N N . GLN A 1 97 ? 0.570 -6.692 -9.485 1.00 93.44 97 GLN A N 1
ATOM 757 C CA . GLN A 1 97 ? -0.719 -7.038 -10.094 1.00 93.44 97 GLN A CA 1
ATOM 758 C C . GLN A 1 97 ? -1.580 -5.797 -10.304 1.00 93.44 97 GLN A C 1
ATOM 760 O O . GLN A 1 97 ? -2.255 -5.687 -11.320 1.00 93.44 97 GLN A O 1
ATOM 765 N N . LEU A 1 98 ? -1.536 -4.867 -9.351 1.00 92.56 98 LEU A N 1
ATOM 766 C CA . LEU A 1 98 ? -2.222 -3.594 -9.417 1.00 92.56 98 LEU A CA 1
ATOM 767 C C . LEU A 1 98 ? -1.439 -2.637 -10.315 1.00 92.56 98 LEU A C 1
ATOM 769 O O . LEU A 1 98 ? -0.240 -2.410 -10.113 1.00 92.56 98 LEU A O 1
ATOM 773 N N . THR A 1 99 ? -2.128 -2.063 -11.296 1.00 86.75 99 THR A N 1
ATOM 774 C CA . THR A 1 99 ? -1.555 -1.091 -12.226 1.00 86.75 99 THR A CA 1
ATOM 775 C C . THR A 1 99 ? -2.079 0.319 -11.939 1.00 86.75 99 THR A C 1
ATOM 777 O O . THR A 1 99 ? -3.156 0.473 -11.362 1.00 86.75 99 THR A O 1
ATOM 780 N N . PRO A 1 100 ? -1.380 1.380 -12.387 1.00 81.81 100 PRO A N 1
ATOM 781 C CA . PRO A 1 100 ? -1.864 2.756 -12.231 1.00 81.81 100 PRO A CA 1
ATOM 782 C C . PRO A 1 100 ? -3.219 3.032 -12.903 1.00 81.81 100 PRO A C 1
ATOM 784 O O . PRO A 1 100 ? -3.874 4.014 -12.579 1.00 81.81 100 PRO A O 1
ATOM 787 N N . LYS A 1 101 ? -3.644 2.182 -13.850 1.00 85.19 101 LYS A N 1
ATOM 788 C CA . LYS A 1 101 ? -4.963 2.289 -14.492 1.00 85.19 101 LYS A CA 1
ATOM 789 C C . LYS A 1 101 ? -6.097 1.852 -13.565 1.00 85.19 101 LYS A C 1
ATOM 791 O O . LYS A 1 101 ? -7.224 2.296 -13.748 1.00 85.19 101 LYS A O 1
ATOM 796 N N . ASP A 1 102 ? -5.795 0.979 -12.608 1.00 85.44 102 ASP A N 1
ATOM 797 C CA . ASP A 1 102 ? -6.778 0.401 -11.696 1.00 85.44 102 ASP A CA 1
ATOM 798 C C . ASP A 1 102 ? -7.033 1.315 -10.492 1.00 85.44 102 ASP A C 1
ATOM 800 O O . ASP A 1 102 ? -8.144 1.353 -9.968 1.00 85.44 102 ASP A O 1
ATOM 804 N N . PHE A 1 103 ? -6.012 2.065 -10.056 1.00 85.25 103 PHE A N 1
ATOM 805 C CA . PHE A 1 103 ? -6.102 2.944 -8.896 1.00 85.25 103 PHE A CA 1
ATOM 806 C C . PHE A 1 103 ? -5.214 4.188 -9.035 1.00 85.25 103 PHE A C 1
ATOM 808 O O . PHE A 1 103 ? -3.985 4.098 -9.075 1.00 85.25 103 PHE A O 1
ATOM 815 N N . ASP A 1 104 ? -5.854 5.359 -9.059 1.00 85.31 104 ASP A N 1
ATOM 816 C CA . ASP A 1 104 ? -5.190 6.663 -9.106 1.00 85.31 104 ASP A CA 1
ATOM 817 C C . ASP A 1 104 ? -4.770 7.114 -7.698 1.00 85.31 104 ASP A C 1
ATOM 819 O O . ASP A 1 104 ? -5.520 7.777 -6.974 1.00 85.31 104 ASP A O 1
ATOM 823 N N . VAL A 1 105 ? -3.565 6.698 -7.308 1.00 83.94 105 VAL A N 1
ATOM 824 C CA . VAL A 1 105 ? -2.983 6.946 -5.980 1.00 83.94 105 VAL A CA 1
ATOM 825 C C . VAL A 1 105 ? -2.672 8.419 -5.715 1.00 83.94 105 VAL A C 1
ATOM 827 O O . VAL A 1 105 ? -2.783 8.858 -4.572 1.00 83.94 105 VAL A O 1
ATOM 830 N N . GLU A 1 106 ? -2.294 9.182 -6.744 1.00 82.06 106 GLU A N 1
ATOM 831 C CA . GLU A 1 106 ? -1.822 10.566 -6.595 1.00 82.06 106 GLU A CA 1
ATOM 832 C C . GLU A 1 106 ? -2.981 11.514 -6.266 1.00 82.06 106 GLU A C 1
ATOM 834 O O . GLU A 1 106 ? -2.835 12.416 -5.444 1.00 82.06 106 GLU A O 1
ATOM 839 N N . ASN A 1 107 ? -4.161 11.264 -6.840 1.00 84.19 107 ASN A N 1
ATOM 840 C CA . ASN A 1 107 ? -5.341 12.103 -6.624 1.00 84.19 107 ASN A CA 1
ATOM 841 C C . ASN A 1 107 ? -6.242 11.630 -5.469 1.00 84.19 107 ASN A C 1
ATOM 843 O O . ASN A 1 107 ? -7.275 12.246 -5.212 1.00 84.19 107 ASN A O 1
ATOM 847 N N . ASN A 1 108 ? -5.885 10.548 -4.763 1.00 88.44 108 ASN A N 1
ATOM 848 C CA . ASN A 1 108 ? -6.720 9.966 -3.703 1.00 88.44 108 ASN A CA 1
ATOM 849 C C . ASN A 1 108 ? -5.952 9.623 -2.405 1.00 88.44 108 ASN A C 1
ATOM 851 O O . ASN A 1 108 ? -6.122 8.511 -1.891 1.00 88.44 108 ASN A O 1
ATOM 855 N N . PRO A 1 109 ? -5.141 10.527 -1.820 1.00 92.94 109 PRO A N 1
ATOM 856 C CA . PRO A 1 109 ? -4.389 10.249 -0.590 1.00 92.94 109 PRO A CA 1
ATOM 857 C C . PRO A 1 109 ? -5.313 9.957 0.600 1.00 92.94 109 PRO A C 1
ATOM 859 O O . PRO A 1 109 ? -6.381 10.553 0.699 1.00 92.94 109 PRO A O 1
ATOM 862 N N . LEU A 1 110 ? -4.920 9.065 1.517 1.00 91.94 110 LEU A N 1
ATOM 863 C CA . LEU A 1 110 ? -5.676 8.838 2.759 1.00 91.94 110 LEU A CA 1
ATOM 864 C C . LEU A 1 110 ? -5.617 10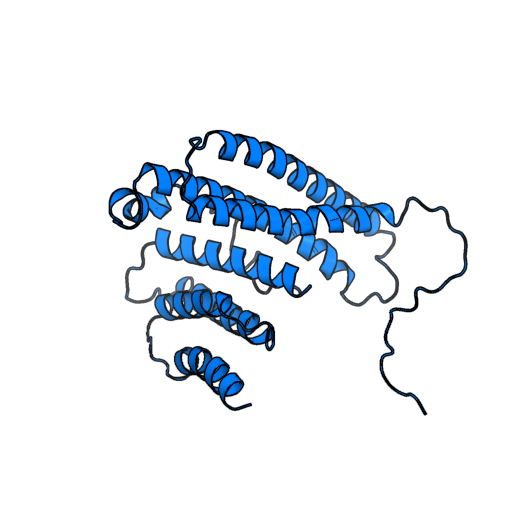.059 3.684 1.00 91.94 110 LEU A C 1
ATOM 866 O O . LEU A 1 110 ? -4.534 10.544 4.026 1.00 91.94 110 LEU A O 1
ATOM 870 N N . GLU A 1 111 ? -6.788 10.476 4.153 1.00 94.81 111 GLU A N 1
ATOM 871 C CA . GLU A 1 111 ? -6.983 11.590 5.080 1.00 94.81 111 GLU A CA 1
ATOM 872 C C . GLU A 1 111 ? -7.594 11.090 6.395 1.00 94.81 111 GLU A C 1
ATOM 874 O O . GLU A 1 111 ? -8.243 10.044 6.432 1.00 94.81 111 GLU A O 1
ATOM 879 N N . GLU A 1 112 ? -7.416 11.832 7.494 1.00 93.12 112 GLU A N 1
ATOM 880 C CA . GLU A 1 112 ? -7.944 11.428 8.812 1.00 93.12 112 GLU A CA 1
ATOM 881 C C . GLU A 1 112 ? -9.472 11.236 8.770 1.00 93.12 112 GLU A C 1
ATOM 883 O O . GLU A 1 112 ? -10.011 10.330 9.406 1.00 93.12 112 GLU A O 1
ATOM 888 N N . ALA A 1 113 ? -10.168 12.027 7.943 1.00 93.94 113 ALA A N 1
ATOM 889 C CA . ALA A 1 113 ? -11.607 11.923 7.721 1.00 93.94 113 ALA A CA 1
ATOM 890 C C . ALA A 1 113 ? -12.041 10.551 7.169 1.00 93.94 113 ALA A C 1
ATOM 892 O O . ALA A 1 113 ? -13.115 10.067 7.530 1.00 93.94 113 ALA A O 1
ATOM 893 N N . ASP A 1 114 ? -11.196 9.873 6.381 1.00 89.38 114 ASP A N 1
ATOM 894 C CA . ASP A 1 114 ? -11.473 8.516 5.882 1.00 89.38 114 ASP A CA 1
ATOM 895 C C . ASP A 1 114 ? -11.528 7.475 7.016 1.00 89.38 114 ASP A C 1
ATOM 897 O O . ASP A 1 114 ? -12.064 6.378 6.843 1.00 89.38 114 ASP A O 1
ATOM 901 N N . PHE A 1 115 ? -10.991 7.827 8.187 1.00 92.00 115 PHE A N 1
ATOM 902 C CA . PHE A 1 115 ? -10.957 7.015 9.398 1.00 92.00 115 PHE A CA 1
ATOM 903 C C . PHE A 1 115 ? -11.745 7.643 10.550 1.00 92.00 115 PHE A C 1
ATOM 905 O O . PHE A 1 115 ? -11.658 7.135 11.662 1.00 92.00 115 PHE A O 1
ATOM 912 N N . GLY A 1 116 ? -12.540 8.695 10.320 1.00 89.31 116 GLY A N 1
ATOM 913 C CA . GLY A 1 116 ? -13.201 9.452 11.390 1.00 89.31 116 GLY A CA 1
ATOM 914 C C . GLY A 1 116 ? -13.970 8.569 12.381 1.00 89.31 116 GLY A C 1
ATOM 915 O O . GLY A 1 116 ? -13.719 8.636 13.583 1.00 89.31 116 GLY A O 1
ATOM 916 N N . LYS A 1 117 ? -14.818 7.663 11.875 1.00 85.19 117 LYS A N 1
ATOM 917 C CA . LYS A 1 117 ? -15.548 6.688 12.707 1.00 85.19 117 LYS A CA 1
ATOM 918 C C . LYS A 1 117 ? -14.612 5.740 13.457 1.00 85.19 117 LYS A C 1
ATOM 920 O O . LYS A 1 117 ? -14.772 5.536 14.652 1.00 85.19 117 LYS A O 1
ATOM 925 N N . GLU A 1 118 ? -13.591 5.202 12.788 1.00 86.50 118 GLU A N 1
ATOM 926 C CA . GLU A 1 118 ? -12.619 4.311 13.438 1.00 86.50 118 GLU A CA 1
ATOM 927 C C . GLU A 1 118 ? -11.868 5.042 14.555 1.00 86.50 118 GLU A C 1
ATOM 929 O O . GLU A 1 118 ? -11.713 4.519 15.654 1.00 86.50 118 GLU A O 1
ATOM 934 N N . ILE A 1 119 ? -11.444 6.283 14.324 1.00 89.06 119 ILE A N 1
ATOM 935 C CA . ILE A 1 119 ? -10.693 7.065 15.303 1.00 89.06 119 ILE A CA 1
ATOM 936 C C . ILE A 1 119 ? -11.560 7.385 16.523 1.00 89.06 119 ILE A C 1
ATOM 938 O O . ILE A 1 119 ? -11.110 7.160 17.648 1.00 89.06 119 ILE A O 1
ATOM 942 N N . GLN A 1 120 ? -12.795 7.840 16.308 1.00 91.12 120 GLN A N 1
ATOM 943 C CA . GLN A 1 120 ? -13.659 8.339 17.381 1.00 91.12 120 GLN A CA 1
ATOM 944 C C . GLN A 1 120 ? -14.472 7.248 18.095 1.00 91.12 120 GLN A C 1
ATOM 946 O O . GLN A 1 120 ? -14.696 7.357 19.296 1.00 91.12 120 GLN A O 1
ATOM 951 N N . GLU A 1 121 ? -14.908 6.198 17.394 1.00 87.81 121 GLU A N 1
ATOM 952 C CA . GLU A 1 121 ? -15.932 5.270 17.907 1.00 87.81 121 GLU A CA 1
ATOM 953 C C . GLU A 1 121 ? -15.375 3.894 18.307 1.00 87.81 121 GLU A C 1
ATOM 955 O O . GLU A 1 121 ? -15.893 3.255 19.226 1.00 87.81 121 GLU A O 1
ATOM 960 N N . SER A 1 122 ? -14.314 3.415 17.645 1.00 86.81 122 SER A N 1
ATOM 961 C CA . SER A 1 122 ? -13.728 2.097 17.944 1.00 86.81 122 SER A CA 1
ATOM 962 C C . SER A 1 122 ? -13.144 2.048 19.362 1.00 86.81 122 SER A C 1
ATOM 964 O O . SER A 1 122 ? -12.513 2.995 19.826 1.00 86.81 122 SER A O 1
ATOM 966 N N . LYS A 1 123 ? -13.308 0.922 20.061 1.00 89.44 123 LYS A N 1
ATOM 967 C CA . LYS A 1 123 ? -12.817 0.742 21.443 1.00 89.44 123 LYS A CA 1
ATOM 968 C C . LYS A 1 123 ? -11.458 0.041 21.531 1.00 89.44 123 LYS A C 1
ATOM 970 O O . LYS A 1 123 ? -10.983 -0.210 22.631 1.00 89.44 123 LYS A O 1
ATOM 975 N N . VAL A 1 124 ? -10.850 -0.302 20.392 1.00 84.25 124 VAL A N 1
ATOM 976 C CA . VAL A 1 124 ? -9.607 -1.097 20.346 1.00 84.25 124 VAL A CA 1
ATOM 977 C C . VAL A 1 124 ? -8.412 -0.315 20.900 1.00 84.25 124 VAL A C 1
ATOM 979 O O . VAL A 1 124 ? -7.595 -0.872 21.625 1.00 84.25 124 VAL A O 1
ATOM 982 N N . TYR A 1 125 ? -8.329 0.975 20.573 1.00 84.81 125 TYR A N 1
ATOM 983 C CA . TYR A 1 125 ? -7.277 1.887 21.019 1.00 84.81 125 TYR A CA 1
ATOM 984 C C . TYR A 1 125 ? -7.872 3.245 21.389 1.00 84.81 125 TYR A C 1
ATOM 986 O O . TYR A 1 125 ? -8.955 3.608 20.921 1.00 84.81 125 TYR A O 1
ATOM 994 N N . ASP A 1 126 ? -7.152 4.020 22.193 1.00 90.19 126 ASP A N 1
ATOM 995 C CA . ASP A 1 126 ? -7.494 5.416 22.435 1.00 90.19 126 ASP A CA 1
ATOM 996 C C . ASP A 1 126 ? -7.246 6.279 21.178 1.00 90.19 126 ASP A C 1
ATOM 998 O O . ASP A 1 126 ? -6.500 5.912 20.262 1.00 90.19 126 ASP A O 1
ATOM 1002 N N . VAL A 1 127 ? -7.886 7.449 21.131 1.00 91.12 127 VAL A N 1
ATOM 1003 C CA . VAL A 1 127 ? -7.830 8.377 19.987 1.00 91.12 127 VAL A CA 1
ATOM 1004 C C . VAL A 1 127 ? -6.394 8.789 19.649 1.00 91.12 127 VAL A C 1
ATOM 1006 O O . VAL A 1 127 ? -6.055 8.927 18.472 1.00 91.12 127 VAL A O 1
ATOM 1009 N N . HIS A 1 128 ? -5.539 8.980 20.656 1.00 90.12 128 HIS A N 1
ATOM 1010 C CA . HIS A 1 128 ? -4.161 9.406 20.444 1.00 90.12 128 HIS A CA 1
ATOM 1011 C C . HIS A 1 128 ? -3.345 8.293 19.774 1.00 90.12 128 HIS A C 1
ATOM 1013 O O . HIS A 1 128 ? -2.737 8.531 18.728 1.00 90.12 128 HIS A O 1
ATOM 1019 N N . THR A 1 129 ? -3.424 7.060 20.280 1.00 87.31 129 THR A N 1
ATOM 1020 C CA . THR A 1 129 ? -2.775 5.893 19.660 1.00 87.31 129 THR A CA 1
ATOM 1021 C C . THR A 1 129 ? -3.230 5.685 18.214 1.00 87.31 129 THR A C 1
ATOM 1023 O O . THR A 1 129 ? -2.402 5.452 17.329 1.00 87.31 129 THR A O 1
ATOM 1026 N N . LYS A 1 130 ? -4.532 5.824 17.926 1.00 88.25 130 LYS A N 1
ATOM 1027 C CA . LYS A 1 130 ? -5.055 5.677 16.555 1.00 88.25 130 LYS A CA 1
ATOM 1028 C C . LYS A 1 130 ? -4.534 6.738 15.594 1.00 88.25 130 LYS A C 1
ATOM 1030 O O . LYS A 1 130 ? -4.255 6.413 14.443 1.00 88.25 130 LYS A O 1
ATOM 1035 N N . ARG A 1 131 ? -4.357 7.981 16.048 1.00 91.19 131 ARG A N 1
ATOM 1036 C CA . ARG A 1 131 ? -3.744 9.034 15.226 1.00 91.19 131 ARG A CA 1
ATOM 1037 C C . ARG A 1 131 ? -2.291 8.718 14.891 1.00 91.19 131 ARG A C 1
ATOM 1039 O O . ARG A 1 131 ? -1.891 8.903 13.749 1.00 91.19 131 ARG A O 1
ATOM 1046 N N . ILE A 1 132 ? -1.525 8.163 15.831 1.00 88.94 132 ILE A N 1
ATOM 1047 C CA . ILE A 1 132 ? -0.149 7.723 15.551 1.00 88.94 132 ILE A CA 1
ATOM 1048 C C . ILE A 1 132 ? -0.144 6.560 14.546 1.00 88.94 132 ILE A C 1
ATOM 1050 O O . ILE A 1 132 ? 0.648 6.571 13.602 1.00 88.94 132 ILE A O 1
ATOM 1054 N N . LEU A 1 133 ? -1.046 5.581 14.699 1.00 87.44 133 LEU A N 1
ATOM 1055 C CA . LEU A 1 133 ? -1.213 4.492 13.725 1.00 87.44 133 LEU A CA 1
ATOM 1056 C C . LEU A 1 133 ? -1.558 5.026 12.333 1.00 87.44 133 LEU A C 1
ATOM 1058 O O . LEU A 1 133 ? -0.996 4.561 11.343 1.00 87.44 133 LEU A O 1
ATOM 1062 N N . PHE A 1 134 ? -2.442 6.019 12.255 1.00 90.56 134 PHE A N 1
ATOM 1063 C CA . PHE A 1 134 ? -2.798 6.663 10.999 1.00 90.56 134 PHE A CA 1
ATOM 1064 C C . PHE A 1 134 ? -1.602 7.394 10.370 1.00 90.56 134 PHE A C 1
ATOM 1066 O O . PHE A 1 134 ? -1.329 7.194 9.188 1.00 90.56 134 PHE A O 1
ATOM 1073 N N . THR A 1 135 ? -0.816 8.144 11.150 1.00 90.69 135 THR A N 1
ATOM 1074 C CA . THR A 1 135 ? 0.431 8.764 10.669 1.00 90.69 135 THR A CA 1
ATOM 1075 C C . THR A 1 135 ? 1.401 7.715 10.121 1.00 90.69 135 THR A C 1
ATOM 1077 O O . THR A 1 135 ? 1.965 7.896 9.040 1.00 90.69 135 THR A O 1
ATOM 1080 N N . ALA A 1 136 ? 1.575 6.586 10.817 1.00 88.38 136 ALA A N 1
ATOM 1081 C CA . ALA A 1 136 ? 2.409 5.485 10.338 1.00 88.38 136 ALA A CA 1
ATOM 1082 C C . ALA A 1 136 ? 1.874 4.891 9.021 1.00 88.38 136 ALA A C 1
ATOM 1084 O O . ALA A 1 136 ? 2.647 4.689 8.082 1.00 88.38 136 ALA A O 1
ATOM 1085 N N . LEU A 1 137 ? 0.558 4.686 8.912 1.00 90.75 137 LEU A N 1
ATOM 1086 C CA . LEU A 1 137 ? -0.100 4.225 7.687 1.00 90.75 137 LEU A CA 1
ATOM 1087 C C . LEU A 1 137 ? 0.104 5.204 6.521 1.00 90.75 137 LEU A C 1
ATOM 1089 O O . LEU A 1 137 ? 0.377 4.774 5.400 1.00 90.75 137 LEU A O 1
ATOM 1093 N N . GLN A 1 138 ? 0.032 6.514 6.759 1.00 92.19 138 GLN A N 1
ATOM 1094 C CA . GLN A 1 138 ? 0.315 7.511 5.725 1.00 92.19 138 GLN A CA 1
ATOM 1095 C C . GLN A 1 138 ? 1.758 7.403 5.222 1.00 92.19 138 GLN A C 1
ATOM 1097 O O . GLN A 1 138 ? 1.987 7.430 4.011 1.00 92.19 138 GLN A O 1
ATOM 1102 N N . GLN A 1 139 ? 2.736 7.203 6.115 1.00 91.75 139 GLN A N 1
ATOM 1103 C CA . GLN A 1 139 ? 4.120 6.985 5.682 1.00 91.75 139 GLN A CA 1
ATOM 1104 C C . GLN A 1 139 ? 4.275 5.681 4.892 1.00 91.75 139 GLN A C 1
ATOM 1106 O O . GLN A 1 139 ? 4.994 5.671 3.892 1.00 91.75 139 GLN A O 1
ATOM 1111 N N . GLN A 1 140 ? 3.555 4.614 5.256 1.00 91.69 140 GLN A N 1
ATOM 1112 C CA . GLN A 1 140 ? 3.509 3.380 4.463 1.00 91.69 140 GLN A CA 1
ATOM 1113 C C . GLN A 1 140 ? 2.937 3.612 3.060 1.00 91.69 140 GLN A C 1
ATOM 1115 O O . GLN A 1 140 ? 3.496 3.114 2.084 1.00 91.69 140 GLN A O 1
ATOM 1120 N N . CYS A 1 141 ? 1.864 4.396 2.937 1.00 93.25 141 CYS A N 1
ATOM 1121 C CA . CYS A 1 141 ? 1.256 4.740 1.651 1.00 93.25 141 CYS A CA 1
ATOM 1122 C C . CYS A 1 141 ? 2.228 5.528 0.761 1.00 93.25 141 CYS A C 1
ATOM 1124 O O . CYS A 1 141 ? 2.414 5.194 -0.409 1.00 93.25 141 CYS A O 1
ATOM 1126 N N . ARG A 1 142 ? 2.926 6.520 1.329 1.00 93.56 142 ARG A N 1
ATOM 1127 C CA . ARG A 1 142 ? 3.956 7.294 0.613 1.00 93.56 142 ARG A CA 1
ATOM 1128 C C . ARG A 1 142 ? 5.119 6.406 0.165 1.00 93.56 142 ARG A C 1
ATOM 1130 O O . ARG A 1 142 ? 5.572 6.517 -0.974 1.00 93.56 142 ARG A O 1
ATOM 1137 N N . LEU A 1 143 ? 5.561 5.481 1.020 1.00 93.81 143 LEU A N 1
ATOM 1138 C CA . LEU A 1 143 ? 6.595 4.507 0.668 1.00 93.81 143 LEU A CA 1
ATOM 1139 C C . LEU A 1 143 ? 6.133 3.567 -0.453 1.00 93.81 143 LEU A C 1
ATOM 1141 O O . LEU A 1 143 ? 6.900 3.283 -1.368 1.00 93.81 143 LEU A O 1
ATOM 1145 N N . ALA A 1 144 ? 4.881 3.109 -0.420 1.00 93.19 144 ALA A N 1
ATOM 1146 C CA . ALA A 1 144 ? 4.305 2.224 -1.429 1.00 93.19 144 ALA A CA 1
ATOM 1147 C C . ALA A 1 144 ? 4.283 2.843 -2.836 1.00 93.19 144 ALA A C 1
ATOM 1149 O O . ALA A 1 144 ? 4.529 2.139 -3.821 1.00 93.19 144 ALA A O 1
ATOM 1150 N N . ILE A 1 145 ? 4.061 4.156 -2.939 1.00 93.31 145 ILE A N 1
ATOM 1151 C CA . ILE A 1 145 ? 4.193 4.885 -4.207 1.00 93.31 145 ILE A CA 1
ATOM 1152 C C . ILE A 1 145 ? 5.645 4.817 -4.702 1.00 93.31 145 ILE A C 1
ATOM 1154 O O . ILE A 1 145 ? 5.890 4.422 -5.839 1.00 93.31 145 ILE A O 1
ATOM 1158 N N . ILE A 1 146 ? 6.627 5.115 -3.843 1.00 93.06 146 ILE A N 1
ATOM 1159 C CA . ILE A 1 146 ? 8.056 5.062 -4.212 1.00 93.06 146 ILE A CA 1
ATOM 1160 C C . ILE A 1 146 ? 8.467 3.638 -4.625 1.00 93.06 146 ILE A C 1
ATOM 1162 O O . ILE A 1 146 ? 9.195 3.451 -5.602 1.00 93.06 146 ILE A O 1
ATOM 1166 N N . ILE A 1 147 ? 7.971 2.620 -3.915 1.00 91.38 147 ILE A N 1
ATOM 1167 C CA . ILE A 1 147 ? 8.186 1.209 -4.257 1.00 91.38 147 ILE A CA 1
ATOM 1168 C C . ILE A 1 147 ? 7.584 0.881 -5.627 1.00 91.38 147 ILE A C 1
ATOM 1170 O O . ILE A 1 147 ? 8.176 0.103 -6.368 1.00 91.38 147 ILE A O 1
ATOM 1174 N N . THR A 1 148 ? 6.447 1.470 -5.999 1.00 91.19 148 THR A N 1
ATOM 1175 C CA . THR A 1 148 ? 5.836 1.241 -7.319 1.00 91.19 148 THR A CA 1
ATOM 1176 C C . THR A 1 148 ? 6.771 1.668 -8.448 1.00 91.19 148 THR A C 1
ATOM 1178 O O . THR A 1 148 ? 6.980 0.898 -9.387 1.00 91.19 148 THR A O 1
ATOM 1181 N N . ASP A 1 149 ? 7.411 2.832 -8.323 1.00 88.75 149 ASP A N 1
ATOM 1182 C CA . ASP A 1 149 ? 8.403 3.290 -9.300 1.00 88.75 149 ASP A CA 1
ATOM 1183 C C . ASP A 1 149 ? 9.623 2.369 -9.358 1.00 88.75 149 ASP A C 1
ATOM 1185 O O . ASP A 1 149 ? 10.091 2.015 -10.440 1.00 88.75 149 ASP A O 1
ATOM 1189 N N . MET A 1 150 ? 10.116 1.933 -8.198 1.00 87.50 150 MET A N 1
ATOM 1190 C CA . MET A 1 150 ? 11.246 1.009 -8.109 1.00 87.50 150 MET A CA 1
ATOM 1191 C C . MET A 1 150 ? 10.932 -0.352 -8.748 1.00 87.50 150 MET A C 1
ATOM 1193 O O . MET A 1 150 ? 11.727 -0.863 -9.535 1.00 87.50 150 MET A O 1
ATOM 1197 N N . VAL A 1 151 ? 9.778 -0.940 -8.431 1.00 86.75 151 VAL A N 1
ATOM 1198 C CA . VAL A 1 151 ? 9.327 -2.218 -8.996 1.00 86.75 151 VAL A CA 1
ATOM 1199 C C . VAL A 1 151 ? 9.159 -2.081 -10.509 1.00 86.75 151 VAL A C 1
ATOM 1201 O O . VAL A 1 151 ? 9.625 -2.946 -11.248 1.00 86.75 151 VAL A O 1
ATOM 1204 N N . SER A 1 152 ? 8.595 -0.969 -10.997 1.00 85.44 152 SER A N 1
ATOM 1205 C CA . SER A 1 152 ? 8.567 -0.683 -12.436 1.00 85.44 152 SER A CA 1
ATOM 1206 C C . SER A 1 152 ? 9.975 -0.666 -13.034 1.00 85.44 152 SER A C 1
ATOM 1208 O O . SER A 1 152 ? 10.195 -1.332 -14.036 1.00 85.44 152 SER A O 1
ATOM 1210 N N . LEU A 1 153 ? 10.947 0.015 -12.421 1.00 83.31 153 LEU A N 1
ATOM 1211 C CA . LEU A 1 153 ? 12.321 0.065 -12.937 1.00 83.31 153 LEU A CA 1
ATOM 1212 C C . LEU A 1 153 ? 12.974 -1.320 -13.029 1.00 83.31 153 LEU A C 1
ATOM 1214 O O . LEU A 1 153 ? 13.597 -1.648 -14.040 1.00 83.31 153 LEU A O 1
ATOM 1218 N N . ILE A 1 154 ? 12.801 -2.151 -12.002 1.00 81.12 154 ILE A N 1
ATOM 1219 C CA . ILE A 1 154 ? 13.389 -3.494 -11.962 1.00 81.12 154 ILE A CA 1
ATOM 1220 C C . ILE A 1 154 ? 12.777 -4.386 -13.039 1.00 81.12 154 ILE A C 1
ATOM 1222 O O . ILE A 1 154 ? 13.506 -5.035 -13.783 1.00 81.12 154 ILE A O 1
ATOM 1226 N N . PHE A 1 155 ? 11.448 -4.399 -13.163 1.00 77.38 155 PHE A N 1
ATOM 1227 C CA . PHE A 1 155 ? 10.769 -5.365 -14.028 1.00 77.38 155 PHE A CA 1
ATOM 1228 C C . PHE A 1 155 ? 10.485 -4.880 -15.452 1.00 77.38 155 PHE A C 1
ATOM 1230 O O . PHE A 1 155 ? 10.228 -5.732 -16.305 1.00 77.38 155 PHE A O 1
ATOM 1237 N N . SER A 1 156 ? 10.580 -3.575 -15.736 1.00 71.12 156 SER A N 1
ATOM 1238 C CA . SER A 1 156 ? 10.623 -3.044 -17.110 1.00 71.12 156 SER A CA 1
ATOM 1239 C C . SER A 1 156 ? 11.921 -3.433 -17.827 1.00 71.12 156 SER A C 1
ATOM 1241 O O . SER A 1 156 ? 11.926 -3.589 -19.040 1.00 71.12 156 SER A O 1
ATOM 1243 N N . SER A 1 157 ? 13.006 -3.663 -17.081 1.00 56.09 157 SER A N 1
ATOM 1244 C CA . SER A 1 157 ? 14.289 -4.138 -17.623 1.00 56.09 157 SER A CA 1
ATOM 1245 C C . SER A 1 157 ? 14.256 -5.615 -18.050 1.00 56.09 157 SER A C 1
ATOM 1247 O O . SER A 1 157 ? 15.143 -6.072 -18.763 1.00 56.09 157 SER A O 1
ATOM 1249 N N . CYS A 1 158 ? 13.249 -6.374 -17.603 1.00 49.62 158 CYS A N 1
ATOM 1250 C CA . CYS A 1 158 ? 13.128 -7.817 -17.833 1.00 49.62 158 CYS A CA 1
ATOM 1251 C C . CYS A 1 158 ? 12.204 -8.193 -19.007 1.00 49.62 158 CYS A C 1
ATOM 1253 O O . CYS A 1 158 ? 12.022 -9.382 -19.253 1.00 49.62 158 CYS A O 1
ATOM 1255 N N . ASP A 1 159 ? 11.616 -7.231 -19.732 1.00 46.09 159 ASP A N 1
ATOM 1256 C CA . ASP A 1 159 ? 10.697 -7.476 -20.864 1.00 46.09 159 ASP A CA 1
ATOM 1257 C C . ASP A 1 159 ? 11.408 -7.917 -22.168 1.00 46.09 159 ASP A C 1
ATOM 1259 O O . ASP A 1 159 ? 11.076 -7.478 -23.264 1.00 46.09 159 ASP A O 1
ATOM 1263 N N . GLY A 1 160 ? 12.363 -8.847 -22.069 1.00 46.19 160 GLY A N 1
ATOM 1264 C CA . GLY A 1 160 ? 12.820 -9.625 -23.228 1.00 46.19 160 GLY A CA 1
ATOM 1265 C C . GLY A 1 160 ? 14.122 -9.185 -23.896 1.00 46.19 160 GLY A C 1
ATOM 1266 O O . GLY A 1 160 ? 14.446 -9.716 -24.955 1.00 46.19 160 GLY A O 1
ATOM 1267 N N . PHE A 1 161 ? 14.915 -8.300 -23.286 1.00 40.31 161 PHE A N 1
ATOM 1268 C CA . PHE A 1 161 ? 16.306 -8.117 -23.704 1.00 40.31 161 PHE A CA 1
ATOM 1269 C C . PHE A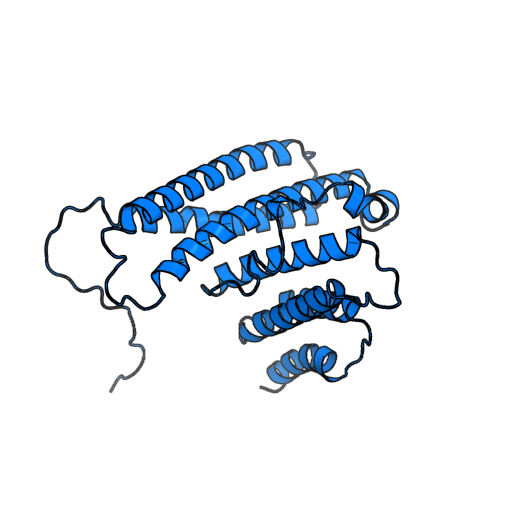 1 161 ? 17.218 -9.007 -22.852 1.00 40.31 161 PHE A C 1
ATOM 1271 O O . PHE A 1 161 ? 17.508 -8.660 -21.707 1.00 40.31 161 PHE A O 1
ATOM 1278 N N . PRO A 1 162 ? 17.723 -10.139 -23.381 1.00 45.59 162 PRO A N 1
ATOM 1279 C CA . PRO A 1 162 ? 18.728 -10.948 -22.687 1.00 45.59 162 PRO A CA 1
ATOM 1280 C C . PRO A 1 162 ? 20.066 -10.204 -22.510 1.00 45.59 162 PRO A C 1
ATOM 1282 O O . PRO A 1 162 ? 20.994 -10.739 -21.910 1.00 45.59 162 PRO A O 1
ATOM 1285 N N . MET A 1 163 ? 20.177 -8.971 -23.021 1.00 48.31 163 MET A N 1
ATOM 1286 C CA . MET A 1 163 ? 21.399 -8.178 -23.045 1.00 48.31 163 MET A CA 1
ATOM 1287 C C . MET A 1 163 ? 21.084 -6.670 -22.934 1.00 48.31 163 MET A C 1
ATOM 1289 O O . MET A 1 163 ? 21.148 -5.939 -23.913 1.00 48.31 163 MET A O 1
ATOM 1293 N N . GLY A 1 164 ? 20.730 -6.206 -21.731 1.00 55.06 164 GLY A N 1
ATOM 1294 C CA . GLY A 1 164 ? 20.696 -4.777 -21.372 1.00 55.06 164 GLY A CA 1
ATOM 1295 C C . GLY A 1 164 ? 19.597 -3.915 -22.017 1.00 55.06 164 GLY A C 1
ATOM 1296 O O . GLY A 1 164 ? 18.946 -4.290 -22.987 1.00 55.06 164 GLY A O 1
ATOM 1297 N N . LEU A 1 165 ? 19.379 -2.725 -21.445 1.00 59.69 165 LEU A N 1
ATOM 1298 C CA . LEU A 1 165 ? 18.504 -1.704 -22.032 1.00 59.69 165 LEU A CA 1
ATOM 1299 C C . LEU A 1 165 ? 19.159 -1.125 -23.303 1.00 59.69 165 LEU A C 1
ATOM 1301 O O . LEU A 1 165 ? 20.370 -0.876 -23.286 1.00 59.69 165 LEU A O 1
ATOM 1305 N N . PRO A 1 166 ? 18.395 -0.811 -24.366 1.00 63.38 166 PRO A N 1
ATOM 1306 C CA . PRO A 1 166 ? 18.918 -0.068 -25.507 1.00 63.38 166 PRO A CA 1
ATOM 1307 C C . PRO A 1 166 ? 19.604 1.231 -25.054 1.00 63.38 166 PRO A C 1
ATOM 1309 O O . PRO A 1 166 ? 19.075 1.963 -24.215 1.00 63.38 166 PRO A O 1
ATOM 1312 N N . SER A 1 167 ? 20.753 1.567 -25.654 1.00 64.00 167 SER A N 1
ATOM 1313 C CA . SER A 1 167 ? 21.568 2.749 -25.300 1.00 64.00 167 SER A CA 1
ATOM 1314 C C . SER A 1 167 ? 20.769 4.065 -25.216 1.00 64.00 167 SER A C 1
ATOM 1316 O O . SER A 1 167 ? 21.088 4.926 -24.400 1.00 64.00 167 SER A O 1
ATOM 1318 N N . LYS A 1 168 ? 19.691 4.209 -26.001 1.00 70.44 168 LYS A N 1
ATOM 1319 C CA . LYS A 1 168 ? 18.823 5.401 -26.013 1.00 70.44 168 LYS A CA 1
ATOM 1320 C C . LYS A 1 168 ? 17.883 5.508 -24.805 1.00 70.44 168 LYS A C 1
ATOM 1322 O O . LYS A 1 168 ? 17.530 6.615 -24.412 1.00 70.44 168 LYS A O 1
ATOM 1327 N N . GLU A 1 169 ? 17.478 4.387 -24.215 1.00 72.88 169 GLU A N 1
ATOM 1328 C CA . GLU A 1 169 ? 16.558 4.347 -23.066 1.00 72.88 169 GLU A CA 1
ATOM 1329 C C . GLU A 1 169 ? 17.306 4.390 -21.728 1.00 72.88 169 GLU A C 1
ATOM 1331 O O . GLU A 1 169 ? 16.752 4.778 -20.695 1.00 72.88 169 GLU A O 1
ATOM 1336 N N . PHE A 1 170 ? 18.592 4.039 -21.757 1.00 75.38 170 PHE A N 1
ATOM 1337 C CA . PHE A 1 170 ? 19.455 3.988 -20.587 1.00 75.38 170 PHE A CA 1
ATOM 1338 C C . PHE A 1 170 ? 19.531 5.320 -19.806 1.00 75.38 170 PHE A C 1
ATOM 1340 O O . PHE A 1 170 ? 19.315 5.288 -18.590 1.00 75.38 170 PHE A O 1
ATOM 1347 N N . PRO A 1 171 ? 19.728 6.504 -20.432 1.00 81.62 171 PRO A N 1
ATOM 1348 C CA . PRO A 1 171 ? 19.760 7.775 -19.700 1.00 81.62 171 PRO A CA 1
ATOM 1349 C C . PRO A 1 171 ? 18.443 8.092 -18.978 1.00 81.62 171 PRO A C 1
ATOM 1351 O O . PRO A 1 171 ? 18.447 8.581 -17.846 1.00 81.62 171 PRO A O 1
ATOM 1354 N N . ALA A 1 172 ? 17.304 7.778 -19.604 1.00 82.56 172 ALA A N 1
ATOM 1355 C CA . ALA A 1 172 ? 15.986 7.992 -19.014 1.00 82.56 172 ALA A CA 1
ATOM 1356 C C . ALA A 1 172 ? 15.740 7.045 -17.828 1.00 82.56 172 ALA A C 1
ATOM 1358 O O . ALA A 1 172 ? 15.245 7.475 -16.783 1.00 82.56 172 ALA A O 1
ATOM 1359 N N . CYS A 1 173 ? 16.137 5.776 -17.959 1.00 81.50 173 CYS A N 1
ATOM 1360 C CA . CYS A 1 173 ? 16.086 4.800 -16.873 1.00 81.50 173 CYS A CA 1
ATOM 1361 C C . CYS A 1 173 ? 16.958 5.232 -15.683 1.00 81.50 173 CYS A C 1
ATOM 1363 O O . CYS A 1 173 ? 16.479 5.273 -14.548 1.00 81.50 173 CYS A O 1
ATOM 1365 N N . MET A 1 174 ? 18.197 5.662 -15.943 1.00 82.31 174 MET A N 1
ATOM 1366 C CA . MET A 1 174 ? 19.116 6.157 -14.915 1.00 82.31 174 MET A CA 1
ATOM 1367 C C . MET A 1 174 ? 18.558 7.388 -14.189 1.00 82.31 174 MET A C 1
ATOM 1369 O O . MET A 1 174 ? 18.562 7.446 -12.959 1.00 82.31 174 MET A O 1
ATOM 1373 N N . SER A 1 175 ? 18.005 8.353 -14.931 1.00 87.38 175 SER A N 1
ATOM 1374 C CA . SER A 1 175 ? 17.355 9.535 -14.351 1.00 87.38 175 SER A CA 1
ATOM 1375 C C . SER A 1 175 ? 16.188 9.154 -13.429 1.00 87.38 175 SER A C 1
ATOM 1377 O O . SER A 1 175 ? 16.095 9.636 -12.295 1.00 87.38 175 SER A O 1
ATOM 1379 N N . ARG A 1 176 ? 15.336 8.208 -13.853 1.00 86.88 176 ARG A N 1
ATOM 1380 C CA . ARG A 1 176 ? 14.244 7.675 -13.022 1.00 86.88 176 ARG A CA 1
ATOM 1381 C C . ARG A 1 176 ? 14.762 6.954 -11.776 1.00 86.88 176 ARG A C 1
ATOM 1383 O O . ARG A 1 176 ? 14.205 7.158 -10.695 1.00 86.88 176 ARG A O 1
ATOM 1390 N N . ALA A 1 177 ? 15.822 6.155 -11.891 1.00 86.44 177 ALA A N 1
ATOM 1391 C CA . ALA A 1 177 ? 16.439 5.470 -10.757 1.00 86.44 177 ALA A CA 1
ATOM 1392 C C . ALA A 1 177 ? 16.996 6.469 -9.730 1.00 86.44 177 ALA A C 1
ATOM 1394 O O . ALA A 1 177 ? 16.703 6.356 -8.538 1.00 86.44 177 ALA A O 1
ATOM 1395 N N . MET A 1 178 ? 17.704 7.507 -10.184 1.00 88.62 178 MET A N 1
ATOM 1396 C CA . MET A 1 178 ? 18.217 8.575 -9.319 1.00 88.62 178 MET A CA 1
ATOM 1397 C C . MET A 1 178 ? 17.092 9.376 -8.654 1.00 88.62 178 MET A C 1
ATOM 1399 O O . MET A 1 178 ? 17.148 9.632 -7.449 1.00 88.62 178 MET A O 1
ATOM 1403 N N . LYS A 1 179 ? 16.029 9.717 -9.395 1.00 91.69 179 LYS A N 1
ATOM 1404 C CA . LYS A 1 179 ? 14.842 10.386 -8.837 1.00 91.69 179 LYS A CA 1
ATOM 1405 C C . LYS A 1 179 ? 14.174 9.530 -7.758 1.00 91.69 179 LYS A C 1
ATOM 1407 O O . LYS A 1 179 ? 13.848 10.040 -6.688 1.00 91.69 179 LYS A O 1
ATOM 1412 N N . THR A 1 180 ? 14.016 8.232 -8.012 1.00 91.00 180 THR A N 1
ATOM 1413 C CA . THR A 1 180 ? 13.439 7.273 -7.055 1.00 91.00 180 THR A CA 1
ATOM 1414 C C . THR A 1 180 ? 14.307 7.165 -5.801 1.00 91.00 180 THR A C 1
ATOM 1416 O O . THR A 1 180 ? 13.788 7.242 -4.690 1.00 91.00 180 THR A O 1
ATOM 1419 N N . ARG A 1 181 ? 15.638 7.107 -5.959 1.00 89.75 181 ARG A N 1
ATOM 1420 C CA . ARG A 1 181 ? 16.602 7.129 -4.847 1.00 89.75 181 ARG A CA 1
ATOM 1421 C C . ARG A 1 181 ? 16.444 8.365 -3.964 1.00 89.75 181 ARG A C 1
ATOM 1423 O O . ARG A 1 181 ? 16.453 8.258 -2.742 1.00 89.75 181 ARG A O 1
ATOM 1430 N N . ASN A 1 182 ? 16.327 9.540 -4.580 1.00 92.62 182 ASN A N 1
ATOM 1431 C CA . ASN A 1 182 ? 16.228 10.803 -3.852 1.00 92.62 182 ASN A CA 1
ATOM 1432 C C . ASN A 1 182 ? 14.902 10.902 -3.090 1.00 92.62 182 ASN A C 1
ATOM 1434 O O . ASN A 1 182 ? 14.912 11.266 -1.918 1.00 92.62 182 ASN A O 1
ATOM 1438 N N . ARG A 1 183 ? 13.787 10.488 -3.710 1.00 94.44 183 ARG A N 1
ATOM 1439 C CA . ARG A 1 183 ? 12.479 10.398 -3.037 1.00 94.44 183 ARG A CA 1
ATOM 1440 C C . ARG A 1 183 ? 12.511 9.443 -1.851 1.00 94.44 183 ARG A C 1
ATOM 1442 O O . ARG A 1 183 ? 11.946 9.754 -0.812 1.00 94.44 183 ARG A O 1
ATOM 1449 N N . LEU A 1 184 ? 13.197 8.310 -1.989 1.00 92.88 184 LEU A N 1
ATOM 1450 C CA . LEU A 1 184 ? 13.346 7.335 -0.914 1.00 92.88 184 LEU A CA 1
ATOM 1451 C C . LEU A 1 184 ? 14.118 7.915 0.284 1.00 92.88 184 LEU A C 1
ATOM 1453 O O . LEU A 1 184 ? 13.665 7.792 1.418 1.00 92.88 184 LEU A O 1
ATOM 1457 N N . ARG A 1 185 ? 15.238 8.611 0.040 1.00 91.81 185 ARG A N 1
ATOM 1458 C CA . ARG A 1 185 ? 16.000 9.301 1.100 1.00 91.81 185 ARG A CA 1
ATOM 1459 C C . ARG A 1 185 ? 15.200 10.419 1.761 1.00 91.81 185 ARG A C 1
ATOM 1461 O O . ARG A 1 185 ? 15.239 10.567 2.976 1.00 91.81 185 ARG A O 1
ATOM 1468 N N . GLN A 1 186 ? 14.478 11.201 0.962 1.00 94.31 186 GLN A N 1
ATOM 1469 C CA . GLN A 1 186 ? 13.601 12.249 1.474 1.00 94.31 186 GLN A CA 1
ATOM 1470 C C . GLN A 1 186 ? 12.514 11.656 2.379 1.00 94.31 186 GLN A C 1
ATOM 1472 O O . GLN A 1 186 ? 12.317 12.135 3.493 1.00 94.31 186 GLN A O 1
ATOM 1477 N N . TRP A 1 187 ? 11.871 10.574 1.932 1.00 95.12 187 TRP A N 1
ATOM 1478 C CA . TRP A 1 187 ? 10.876 9.854 2.716 1.00 95.12 187 TRP A CA 1
ATOM 1479 C C . TRP A 1 187 ? 11.437 9.365 4.058 1.00 95.12 187 TRP A C 1
ATOM 1481 O O . TRP A 1 187 ? 10.740 9.478 5.063 1.00 95.12 187 TRP A O 1
ATOM 1491 N N . GLU A 1 188 ? 12.683 8.874 4.111 1.00 92.75 188 GLU A N 1
ATOM 1492 C CA . GLU A 1 188 ? 13.301 8.423 5.369 1.00 92.75 188 GLU A CA 1
ATOM 1493 C C . GLU A 1 188 ? 13.408 9.570 6.383 1.00 92.75 188 GLU A C 1
ATOM 1495 O O . GLU A 1 188 ? 13.000 9.426 7.537 1.00 92.75 188 GLU A O 1
ATOM 1500 N N . THR A 1 189 ? 13.925 10.720 5.945 1.00 91.88 189 THR A N 1
ATOM 1501 C CA . THR A 1 189 ? 14.086 11.909 6.793 1.00 91.88 189 THR A CA 1
ATOM 1502 C C . THR A 1 189 ? 12.736 12.422 7.292 1.00 91.88 189 THR A C 1
ATOM 1504 O O . THR A 1 189 ? 12.569 12.662 8.489 1.00 91.88 189 THR A O 1
ATOM 1507 N N . GLU A 1 190 ? 11.752 12.543 6.397 1.00 91.94 190 GLU A N 1
ATOM 1508 C CA . GLU A 1 190 ? 10.402 13.005 6.738 1.00 91.94 190 GLU A CA 1
ATOM 1509 C C . GLU A 1 190 ? 9.685 12.037 7.687 1.00 91.94 190 GLU A C 1
ATOM 1511 O O . GLU A 1 190 ? 9.071 12.466 8.661 1.00 91.94 190 GLU A O 1
ATOM 1516 N N . THR A 1 191 ? 9.800 10.730 7.446 1.00 90.50 191 THR A N 1
ATOM 1517 C CA . THR A 1 191 ? 9.181 9.688 8.278 1.00 90.50 191 THR A CA 1
ATOM 1518 C C . THR A 1 191 ? 9.790 9.660 9.671 1.00 90.50 191 THR A C 1
ATOM 1520 O O . THR A 1 191 ? 9.066 9.551 10.661 1.00 90.50 191 THR A O 1
ATOM 1523 N N . ARG A 1 192 ? 11.117 9.799 9.771 1.00 87.12 192 ARG A N 1
ATOM 1524 C CA . ARG A 1 192 ? 11.814 9.884 11.056 1.00 87.12 192 ARG A CA 1
ATOM 1525 C C . ARG A 1 192 ? 11.311 11.070 11.870 1.00 87.12 192 ARG A C 1
ATOM 1527 O O . ARG A 1 192 ? 11.014 10.892 13.044 1.00 87.12 192 ARG A O 1
ATOM 1534 N N . TYR A 1 193 ? 11.158 12.238 11.248 1.00 86.88 193 TYR A N 1
ATOM 1535 C CA . TYR A 1 193 ? 10.595 13.413 11.912 1.00 86.88 193 TYR A CA 1
ATOM 1536 C C . TYR A 1 193 ? 9.133 13.184 12.326 1.00 86.88 193 TYR A C 1
ATOM 1538 O O . TYR A 1 193 ? 8.799 13.334 13.500 1.00 86.88 193 TYR A O 1
ATOM 1546 N N . ALA A 1 194 ? 8.286 12.727 11.399 1.00 85.62 194 ALA A N 1
ATOM 1547 C CA . ALA A 1 194 ? 6.856 12.515 11.631 1.00 85.62 194 ALA A CA 1
ATOM 1548 C C . ALA A 1 194 ? 6.553 11.487 12.734 1.00 85.62 194 ALA A C 1
ATOM 1550 O O . ALA A 1 194 ? 5.536 11.605 13.410 1.00 85.62 194 ALA A O 1
ATOM 1551 N N . LEU A 1 195 ? 7.418 10.484 12.914 1.00 81.12 195 LEU A N 1
ATOM 1552 C CA . LEU A 1 195 ? 7.257 9.439 13.930 1.00 81.12 195 LEU A CA 1
ATOM 1553 C C . LEU A 1 195 ? 8.066 9.698 15.213 1.00 81.12 195 LEU A C 1
ATOM 1555 O O . LEU A 1 195 ? 7.830 9.025 16.212 1.00 81.12 195 LEU A O 1
ATOM 1559 N N . SER A 1 196 ? 8.992 10.666 15.217 1.00 77.12 196 SER A N 1
ATOM 1560 C CA . SER A 1 196 ? 9.757 11.066 16.415 1.00 77.12 196 SER A CA 1
ATOM 1561 C C . SER A 1 196 ? 8.935 11.845 17.441 1.00 77.12 196 SER A C 1
ATOM 1563 O O . SER A 1 196 ? 9.317 11.924 18.602 1.00 77.12 196 SER A O 1
ATOM 1565 N N . THR A 1 197 ? 7.801 12.401 17.020 1.00 67.75 197 THR A N 1
ATOM 1566 C CA . THR A 1 197 ? 6.857 13.129 17.877 1.00 67.75 197 THR A CA 1
ATOM 1567 C C . THR A 1 197 ? 5.962 12.199 18.700 1.00 67.75 197 THR A C 1
ATOM 1569 O O . THR A 1 197 ? 5.161 12.676 19.504 1.00 67.75 197 THR A O 1
ATOM 1572 N N . ALA A 1 198 ? 6.078 10.879 18.512 1.00 65.50 198 ALA A N 1
ATOM 1573 C CA . ALA A 1 198 ? 5.349 9.905 19.306 1.00 65.50 198 ALA A CA 1
ATOM 1574 C C . ALA A 1 198 ? 5.874 9.883 20.763 1.00 65.50 198 ALA A C 1
ATOM 1576 O O . ALA A 1 198 ? 7.079 10.035 20.977 1.00 65.50 198 ALA A O 1
ATOM 1577 N N . PRO A 1 199 ? 5.001 9.689 21.770 1.00 68.88 199 PRO A N 1
ATOM 1578 C CA . PRO A 1 199 ? 5.400 9.623 23.178 1.00 68.88 199 PRO A CA 1
ATOM 1579 C C . PRO A 1 199 ? 6.468 8.553 23.444 1.00 68.88 199 PRO A C 1
ATOM 1581 O O . PRO A 1 199 ? 6.546 7.561 22.728 1.00 68.88 199 PRO A O 1
ATOM 1584 N N . SER A 1 200 ? 7.247 8.694 24.522 1.00 63.62 200 SER A N 1
ATOM 1585 C CA . SER A 1 200 ? 8.291 7.714 24.883 1.00 63.62 200 SER A CA 1
ATOM 1586 C C . SER A 1 200 ? 7.750 6.297 25.144 1.00 63.62 200 SER A C 1
ATOM 1588 O O . SER A 1 200 ? 8.493 5.329 25.002 1.00 63.62 200 SER A O 1
ATOM 1590 N N . GLU A 1 201 ? 6.470 6.165 25.503 1.00 68.81 201 GLU A N 1
ATOM 1591 C CA . GLU A 1 201 ? 5.773 4.886 25.671 1.00 68.81 201 GLU A CA 1
ATOM 1592 C C . GLU A 1 201 ? 4.726 4.711 24.567 1.00 68.81 201 GLU A C 1
ATOM 1594 O O . GLU A 1 201 ? 3.538 4.981 24.741 1.00 68.81 201 GLU A O 1
ATOM 1599 N N . VAL A 1 202 ? 5.171 4.279 23.388 1.00 74.25 202 VAL A N 1
ATOM 1600 C CA . VAL A 1 202 ? 4.262 3.944 22.287 1.00 74.25 202 VAL A CA 1
ATOM 1601 C C . VAL A 1 202 ? 3.783 2.499 22.433 1.00 74.25 202 VAL A C 1
ATOM 1603 O O . VAL A 1 202 ? 4.577 1.588 22.677 1.00 74.25 202 VAL A O 1
ATOM 1606 N N . HIS A 1 203 ? 2.488 2.265 22.218 1.00 80.62 203 HIS A N 1
ATOM 1607 C CA . HIS A 1 203 ? 1.905 0.925 22.229 1.00 80.62 203 HIS A CA 1
ATOM 1608 C C . HIS A 1 203 ? 2.650 -0.041 21.277 1.00 80.62 203 HIS A C 1
ATOM 1610 O O . HIS A 1 203 ? 3.026 0.316 20.156 1.00 80.62 203 HIS A O 1
ATOM 1616 N N . HIS A 1 204 ? 2.830 -1.302 21.691 1.00 82.31 204 HIS A N 1
ATOM 1617 C CA . HIS A 1 204 ? 3.646 -2.290 20.965 1.00 82.31 204 HIS A CA 1
ATOM 1618 C C . HIS A 1 204 ? 3.200 -2.517 19.507 1.00 82.31 204 HIS A C 1
ATOM 1620 O O . HIS A 1 204 ? 4.028 -2.736 18.616 1.00 82.31 204 HIS A O 1
ATOM 1626 N N . SER A 1 205 ? 1.892 -2.448 19.236 1.00 77.81 205 SER A N 1
ATOM 1627 C CA . SER A 1 205 ? 1.356 -2.569 17.872 1.00 77.81 205 SER A CA 1
ATOM 1628 C C . SER A 1 205 ? 1.863 -1.453 16.958 1.00 77.81 205 SER A C 1
ATOM 1630 O O . SER A 1 205 ? 2.323 -1.738 15.856 1.00 77.81 205 SER A O 1
ATOM 1632 N N . VAL A 1 206 ? 1.887 -0.207 17.433 1.00 79.44 206 VAL A N 1
ATOM 1633 C CA . VAL A 1 206 ? 2.418 0.942 16.688 1.00 79.44 206 VAL A CA 1
ATOM 1634 C C . VAL A 1 206 ? 3.892 0.725 16.367 1.00 79.44 206 VAL A C 1
ATOM 1636 O O . VAL A 1 206 ? 4.305 0.855 15.217 1.00 79.44 206 VAL A O 1
ATOM 1639 N N . MET A 1 207 ? 4.680 0.303 17.359 1.00 83.75 207 MET A N 1
ATOM 1640 C CA . MET A 1 207 ? 6.094 -0.011 17.153 1.00 83.75 207 MET A CA 1
ATOM 1641 C C . MET A 1 207 ? 6.292 -1.123 16.121 1.00 83.75 207 MET A C 1
ATOM 1643 O O . MET A 1 207 ? 7.227 -1.060 15.324 1.00 83.75 207 MET A O 1
ATOM 1647 N N . SER A 1 208 ? 5.404 -2.116 16.095 1.00 82.12 208 SER A N 1
ATOM 1648 C CA . SER A 1 208 ? 5.427 -3.185 15.092 1.00 82.12 208 SER A CA 1
ATOM 1649 C C . SER A 1 208 ? 5.149 -2.645 13.684 1.00 82.12 2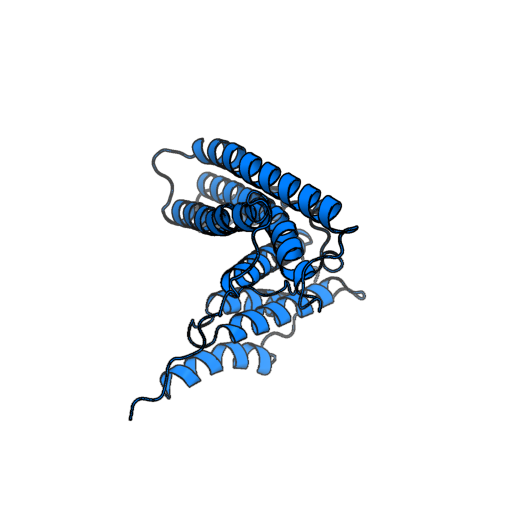08 SER A C 1
ATOM 1651 O O . SER A 1 208 ? 5.908 -2.952 12.767 1.00 82.12 208 SER A O 1
ATOM 1653 N N . PHE A 1 209 ? 4.145 -1.775 13.513 1.00 79.56 209 PHE A N 1
ATOM 1654 C CA . PHE A 1 209 ? 3.856 -1.104 12.235 1.00 79.56 209 PHE A CA 1
ATOM 1655 C C . PHE A 1 209 ? 5.033 -0.252 11.746 1.00 79.56 209 PHE A C 1
ATOM 1657 O O . PHE A 1 209 ? 5.417 -0.322 10.575 1.00 79.56 209 PHE A O 1
ATOM 1664 N N . ILE A 1 210 ? 5.655 0.516 12.642 1.00 82.69 210 ILE A N 1
ATOM 1665 C CA . ILE A 1 210 ? 6.817 1.350 12.316 1.00 82.69 210 ILE A CA 1
ATOM 1666 C C . ILE A 1 210 ? 7.993 0.472 11.877 1.00 82.69 210 ILE A C 1
ATOM 1668 O O . ILE A 1 210 ? 8.552 0.680 10.799 1.00 82.69 210 ILE A O 1
ATOM 1672 N N . LYS A 1 211 ? 8.341 -0.553 12.665 1.00 85.12 211 LYS A N 1
ATOM 1673 C CA . LYS A 1 211 ? 9.430 -1.487 12.337 1.00 85.12 211 LYS A CA 1
ATOM 1674 C C . LYS A 1 211 ? 9.195 -2.176 10.996 1.00 85.12 211 LYS A C 1
ATOM 1676 O O . LYS A 1 211 ? 10.104 -2.225 10.172 1.00 85.12 211 LYS A O 1
ATOM 1681 N N . MET A 1 212 ? 7.976 -2.650 10.751 1.00 82.38 212 MET A N 1
ATOM 1682 C CA . MET A 1 212 ? 7.586 -3.274 9.487 1.00 82.38 212 MET A CA 1
ATOM 1683 C C . MET A 1 212 ? 7.772 -2.312 8.302 1.00 82.38 212 MET A C 1
ATOM 1685 O O . MET A 1 212 ? 8.320 -2.696 7.272 1.00 82.38 212 MET A O 1
ATOM 1689 N N . THR A 1 213 ? 7.421 -1.036 8.473 1.00 84.31 213 THR A N 1
ATOM 1690 C CA . THR A 1 213 ? 7.645 0.011 7.462 1.00 84.31 213 THR A CA 1
ATOM 1691 C C . THR A 1 213 ? 9.130 0.185 7.138 1.00 84.31 213 THR A C 1
ATOM 1693 O O . THR A 1 213 ? 9.502 0.243 5.966 1.00 84.31 213 THR A O 1
ATOM 1696 N N . TYR A 1 214 ? 9.999 0.194 8.154 1.00 85.25 214 TYR A N 1
ATOM 1697 C CA . TYR A 1 214 ? 11.445 0.272 7.941 1.00 85.25 214 TYR A CA 1
ATOM 1698 C C . TYR A 1 214 ? 12.017 -0.981 7.273 1.00 85.25 214 TYR A C 1
ATOM 1700 O O . TYR A 1 214 ? 12.889 -0.852 6.419 1.00 85.25 214 TYR A O 1
ATOM 1708 N N . VAL A 1 215 ? 11.513 -2.179 7.583 1.00 85.25 215 VAL A N 1
ATOM 1709 C CA . VAL A 1 215 ? 11.905 -3.406 6.863 1.00 85.25 215 VAL A CA 1
ATOM 1710 C C . VAL A 1 215 ? 11.611 -3.264 5.367 1.00 85.25 215 VAL A C 1
ATOM 1712 O O . VAL A 1 215 ? 12.469 -3.568 4.537 1.00 85.25 215 VAL A O 1
ATOM 1715 N N . TYR A 1 216 ? 10.445 -2.722 5.010 1.00 82.31 216 TYR A N 1
ATOM 1716 C CA . TYR A 1 216 ? 10.093 -2.469 3.612 1.00 82.31 216 TYR A CA 1
ATOM 1717 C C . TYR A 1 216 ? 10.901 -1.355 2.954 1.00 82.31 216 TYR A C 1
ATOM 1719 O O . TYR A 1 216 ? 11.076 -1.394 1.742 1.00 82.31 216 TYR A O 1
ATOM 1727 N N . TYR A 1 217 ? 11.418 -0.398 3.723 1.00 86.50 217 TYR A N 1
ATOM 1728 C CA . TYR A 1 217 ? 12.348 0.623 3.243 1.00 86.50 217 TYR A CA 1
ATOM 1729 C C . TYR A 1 217 ? 13.750 0.067 2.948 1.00 86.50 217 TYR A C 1
ATOM 1731 O O . TYR A 1 217 ? 14.393 0.493 1.989 1.00 86.50 217 TYR A O 1
ATOM 1739 N N . GLN A 1 218 ? 14.235 -0.901 3.733 1.00 83.88 218 GLN A N 1
ATOM 1740 C CA . GLN A 1 218 ? 15.602 -1.413 3.564 1.00 83.88 218 GLN A CA 1
ATOM 1741 C C . GLN A 1 218 ? 15.818 -2.068 2.197 1.00 83.88 218 GLN A C 1
ATOM 1743 O O . GLN A 1 218 ? 16.854 -1.874 1.566 1.00 83.88 218 GLN A O 1
ATOM 1748 N N . TYR A 1 219 ? 14.822 -2.795 1.691 1.00 82.88 219 TYR A N 1
ATOM 1749 C CA . TYR A 1 219 ? 14.917 -3.436 0.381 1.00 82.88 219 TYR A CA 1
ATOM 1750 C C . TYR A 1 219 ? 15.183 -2.446 -0.781 1.00 82.88 219 TYR A C 1
ATOM 1752 O O . TYR A 1 219 ? 16.205 -2.598 -1.458 1.00 82.88 219 TYR A O 1
ATOM 1760 N N . PRO A 1 220 ? 14.344 -1.414 -1.029 1.00 80.31 220 PRO A N 1
ATOM 1761 C CA . PRO A 1 220 ? 14.605 -0.402 -2.049 1.00 80.31 220 PRO A CA 1
ATOM 1762 C C . PRO A 1 220 ? 15.902 0.369 -1.796 1.00 80.31 220 PRO A C 1
ATOM 1764 O O . PRO A 1 220 ? 16.627 0.658 -2.751 1.00 80.31 220 PRO A O 1
ATOM 1767 N N . ALA A 1 221 ? 16.234 0.652 -0.533 1.00 81.62 221 ALA A N 1
ATOM 1768 C CA . ALA A 1 221 ? 17.452 1.372 -0.175 1.00 81.62 221 ALA A CA 1
ATOM 1769 C C . ALA A 1 221 ? 18.721 0.596 -0.559 1.00 81.62 221 ALA A C 1
ATOM 1771 O O . ALA A 1 221 ? 19.680 1.200 -1.040 1.00 81.62 221 ALA A O 1
ATOM 1772 N N . CYS A 1 222 ? 18.715 -0.732 -0.412 1.00 81.69 222 CYS A N 1
ATOM 1773 C CA . CYS A 1 222 ? 19.817 -1.589 -0.840 1.00 81.69 222 CYS A CA 1
ATOM 1774 C C . CYS A 1 222 ? 19.829 -1.822 -2.355 1.00 81.69 222 CYS A C 1
ATOM 1776 O O . CYS A 1 222 ? 20.897 -1.797 -2.957 1.00 81.69 222 CYS A O 1
ATOM 1778 N N . ALA A 1 223 ? 18.671 -2.034 -2.983 1.00 77.94 223 ALA A N 1
ATOM 1779 C CA . ALA A 1 223 ? 18.573 -2.437 -4.386 1.00 77.94 223 ALA A CA 1
ATOM 1780 C C . ALA A 1 223 ? 18.870 -1.308 -5.394 1.00 77.94 223 ALA A C 1
ATOM 1782 O O . ALA A 1 223 ? 19.534 -1.548 -6.402 1.00 77.94 223 ALA A O 1
ATOM 1783 N N . ILE A 1 224 ? 18.423 -0.072 -5.134 1.00 76.38 224 ILE A N 1
ATOM 1784 C CA . ILE A 1 224 ? 18.629 1.061 -6.057 1.00 76.38 224 ILE A CA 1
ATOM 1785 C C . ILE A 1 224 ? 20.124 1.357 -6.305 1.00 76.38 224 ILE A C 1
ATOM 1787 O O . ILE A 1 224 ? 20.496 1.538 -7.464 1.00 76.38 224 ILE A O 1
ATOM 1791 N N . PRO A 1 225 ? 21.013 1.358 -5.289 1.00 76.50 225 PRO A N 1
ATOM 1792 C CA . PRO A 1 225 ? 22.452 1.474 -5.498 1.00 76.50 225 PRO A CA 1
ATOM 1793 C C . PRO A 1 225 ? 23.030 0.475 -6.502 1.00 76.50 225 PRO A C 1
ATOM 1795 O O . PRO A 1 225 ? 23.861 0.885 -7.305 1.00 76.50 225 PRO A O 1
ATOM 1798 N N . PHE A 1 226 ? 22.590 -0.789 -6.511 1.00 69.75 226 PHE A N 1
ATOM 1799 C CA . PHE A 1 226 ? 23.071 -1.787 -7.479 1.00 69.75 226 PHE A CA 1
ATOM 1800 C C . PHE A 1 226 ? 22.658 -1.447 -8.914 1.00 69.75 226 PHE A C 1
ATOM 1802 O O . PHE A 1 226 ? 23.476 -1.575 -9.821 1.00 69.75 226 PHE A O 1
ATOM 1809 N N . LEU A 1 227 ? 21.441 -0.928 -9.111 1.00 65.81 227 LEU A N 1
ATOM 1810 C CA . LEU A 1 227 ? 20.991 -0.432 -10.418 1.00 65.81 227 LEU A CA 1
ATOM 1811 C C . LEU A 1 227 ? 21.824 0.767 -10.897 1.00 65.81 227 LEU A C 1
ATOM 1813 O O . LEU A 1 227 ? 22.003 0.954 -12.094 1.00 65.81 227 LEU A O 1
ATOM 1817 N N . THR A 1 228 ? 22.348 1.569 -9.965 1.00 66.19 228 THR A N 1
ATOM 1818 C CA . THR A 1 228 ? 23.139 2.771 -10.281 1.00 66.19 228 THR A CA 1
ATOM 1819 C C . THR A 1 228 ? 24.659 2.558 -10.304 1.00 66.19 228 THR A C 1
ATOM 1821 O O . THR A 1 228 ? 25.354 3.393 -10.864 1.00 66.19 228 THR A O 1
ATOM 1824 N N . LYS A 1 229 ? 25.191 1.481 -9.697 1.00 56.34 229 LYS A N 1
ATOM 1825 C CA . LYS A 1 229 ? 26.640 1.200 -9.567 1.00 56.34 229 LYS A CA 1
ATOM 1826 C C . LYS A 1 229 ? 27.231 0.343 -10.689 1.00 56.34 229 LYS A C 1
ATOM 1828 O O . LYS A 1 229 ? 28.448 0.300 -10.813 1.00 56.34 229 LYS A O 1
ATOM 1833 N N . SER A 1 230 ? 26.414 -0.309 -11.521 1.00 49.75 230 SER A N 1
ATOM 1834 C CA . SER A 1 230 ? 26.884 -1.136 -12.654 1.00 49.75 230 SER A CA 1
ATOM 1835 C C . SER A 1 230 ? 27.691 -0.362 -13.720 1.00 49.75 230 SER A C 1
ATOM 1837 O O . SER A 1 230 ? 28.077 -0.947 -14.728 1.00 49.75 230 SER A O 1
ATOM 1839 N N . THR A 1 231 ? 27.938 0.935 -13.533 1.00 49.06 231 THR A N 1
ATOM 1840 C CA . THR A 1 231 ? 28.611 1.817 -14.494 1.00 49.06 231 THR A CA 1
ATOM 1841 C C . THR A 1 231 ? 29.859 2.521 -13.963 1.00 49.06 231 THR A C 1
ATOM 1843 O O . THR A 1 231 ? 30.446 3.295 -14.709 1.00 49.06 231 THR A O 1
ATOM 1846 N N . ASP A 1 232 ? 30.297 2.261 -12.725 1.00 36.44 232 ASP A N 1
ATOM 1847 C CA . ASP A 1 232 ? 31.551 2.846 -12.206 1.00 36.44 232 ASP A CA 1
ATOM 1848 C C . ASP A 1 232 ? 32.802 2.013 -12.554 1.00 36.44 232 ASP A C 1
ATOM 1850 O O . ASP A 1 232 ? 33.920 2.403 -12.216 1.00 36.44 232 ASP A O 1
ATOM 1854 N N . SER A 1 233 ? 32.654 0.883 -13.255 1.00 32.84 233 SER A N 1
ATOM 1855 C CA . SER A 1 233 ? 33.794 0.153 -13.819 1.00 32.84 233 SER A CA 1
ATOM 1856 C C . SER A 1 233 ? 33.966 0.500 -15.300 1.00 32.84 233 SER A C 1
ATOM 1858 O O . SER A 1 233 ? 33.045 0.248 -16.083 1.00 32.84 233 SER A O 1
ATOM 1860 N N . PRO A 1 234 ? 35.125 1.046 -15.720 1.00 33.84 234 PRO A N 1
ATOM 1861 C CA . PRO A 1 234 ? 35.456 1.108 -17.132 1.00 33.84 234 PRO A CA 1
ATOM 1862 C C . PRO A 1 234 ? 35.595 -0.325 -17.651 1.00 33.84 234 PRO A C 1
ATOM 1864 O O . PRO A 1 234 ? 36.079 -1.211 -16.949 1.00 33.84 234 PRO A O 1
ATOM 1867 N N . VAL A 1 235 ? 35.124 -0.537 -18.875 1.00 40.84 235 VAL A N 1
ATOM 1868 C CA . VAL A 1 235 ? 35.200 -1.792 -19.622 1.00 40.84 235 VAL A CA 1
ATOM 1869 C C . VAL A 1 235 ? 36.571 -2.455 -19.450 1.00 40.84 235 VAL A C 1
ATOM 1871 O O . VAL A 1 235 ? 37.581 -1.940 -19.921 1.00 40.84 235 VAL A O 1
ATOM 1874 N N . SER A 1 236 ? 36.579 -3.635 -18.839 1.00 26.17 236 SER A N 1
ATOM 1875 C CA . SER A 1 236 ? 37.546 -4.682 -19.144 1.00 26.17 236 SER A CA 1
ATOM 1876 C C . SER A 1 236 ? 36.760 -5.961 -19.415 1.00 26.17 236 SER A C 1
ATOM 1878 O O . SER A 1 236 ? 35.970 -6.408 -18.581 1.00 26.17 236 SER A O 1
ATOM 1880 N N . GLU A 1 237 ? 36.937 -6.490 -20.619 1.00 35.12 237 GLU A N 1
ATOM 1881 C CA . GLU A 1 237 ? 36.452 -7.789 -21.072 1.00 35.12 237 GLU A CA 1
ATOM 1882 C C . GLU A 1 237 ? 36.746 -8.944 -20.097 1.00 35.12 237 GLU A C 1
ATOM 1884 O O . GLU A 1 237 ? 37.666 -8.899 -19.285 1.00 35.12 237 GLU A O 1
ATOM 1889 N N . GLN A 1 238 ? 35.949 -10.006 -20.259 1.00 36.97 238 GLN A N 1
ATOM 1890 C CA . GLN A 1 238 ? 36.024 -11.322 -19.614 1.00 36.97 238 GLN A CA 1
ATOM 1891 C C . GLN A 1 238 ? 35.793 -11.383 -18.096 1.00 36.97 238 GLN A C 1
ATOM 1893 O O . GLN A 1 238 ? 36.717 -11.440 -17.294 1.00 36.97 238 GLN A O 1
ATOM 1898 N N . THR A 1 239 ? 34.540 -11.631 -17.705 1.00 29.30 239 THR A N 1
ATOM 1899 C CA . THR A 1 239 ? 34.148 -12.929 -17.108 1.00 29.30 239 THR A CA 1
ATOM 1900 C C . THR A 1 239 ? 32.628 -13.005 -16.960 1.00 29.30 239 THR A C 1
ATOM 1902 O O . THR A 1 239 ? 31.992 -12.156 -16.343 1.00 29.30 239 THR A O 1
ATOM 1905 N N . GLY A 1 240 ? 32.028 -14.027 -17.574 1.00 28.80 240 GLY A N 1
ATOM 1906 C CA . GLY A 1 240 ? 30.595 -14.287 -17.493 1.00 28.80 240 GLY A CA 1
ATOM 1907 C C . GLY A 1 240 ? 30.166 -14.605 -16.063 1.00 28.80 240 GLY A C 1
ATOM 1908 O O . GLY A 1 240 ? 30.697 -15.519 -15.431 1.00 28.80 240 GLY A O 1
ATOM 1909 N N . ILE A 1 241 ? 29.173 -13.871 -15.562 1.00 34.91 241 ILE A N 1
ATOM 1910 C CA . ILE A 1 241 ? 28.517 -14.175 -14.291 1.00 34.91 241 ILE A CA 1
ATOM 1911 C C . ILE A 1 241 ? 27.637 -15.411 -14.503 1.00 34.91 241 ILE A C 1
ATOM 1913 O O . ILE A 1 241 ? 26.508 -15.342 -14.987 1.00 34.91 241 ILE A O 1
ATOM 1917 N N . ARG A 1 242 ? 28.200 -16.569 -14.151 1.00 27.61 242 ARG A N 1
ATOM 1918 C CA . ARG A 1 242 ? 27.503 -17.844 -13.986 1.00 27.61 242 ARG A CA 1
ATOM 1919 C C . ARG A 1 242 ? 26.592 -17.729 -12.763 1.00 27.61 242 ARG A C 1
ATOM 1921 O O . ARG A 1 242 ? 27.058 -17.781 -11.628 1.00 27.61 242 ARG A O 1
ATOM 1928 N N . TRP A 1 243 ? 25.294 -17.555 -12.994 1.00 37.72 243 TRP A N 1
ATOM 1929 C CA . TRP A 1 243 ? 24.283 -17.698 -11.950 1.00 37.72 243 TRP A CA 1
ATOM 1930 C C . TRP A 1 243 ? 24.351 -19.121 -11.384 1.00 37.72 243 TRP A C 1
ATOM 1932 O O . TRP A 1 243 ? 24.371 -20.092 -12.142 1.00 37.72 243 TRP A O 1
ATOM 1942 N N . MET A 1 244 ? 24.434 -19.248 -10.056 1.00 29.94 244 MET A N 1
ATOM 1943 C CA . MET A 1 244 ? 24.418 -20.541 -9.374 1.00 29.94 244 MET A CA 1
ATOM 1944 C C . MET A 1 244 ? 23.080 -21.248 -9.601 1.00 29.94 244 MET A C 1
ATOM 1946 O O . MET A 1 244 ? 22.114 -21.039 -8.874 1.00 29.94 244 MET A O 1
ATOM 1950 N N . ALA A 1 245 ? 23.068 -22.125 -10.598 1.00 36.78 245 ALA A N 1
ATOM 1951 C CA . ALA A 1 245 ? 22.229 -23.305 -10.657 1.00 36.78 245 ALA A CA 1
ATOM 1952 C C . ALA A 1 245 ? 23.169 -24.512 -10.752 1.00 36.78 245 ALA A C 1
ATOM 1954 O O . ALA A 1 245 ? 23.621 -24.868 -11.837 1.00 36.78 245 ALA A O 1
ATOM 1955 N N . ASN A 1 246 ? 23.546 -25.077 -9.603 1.00 30.02 246 ASN A N 1
ATOM 1956 C CA . ASN A 1 246 ? 23.706 -26.523 -9.479 1.00 30.02 246 ASN A CA 1
ATOM 1957 C C . ASN A 1 246 ? 23.768 -26.928 -8.004 1.00 30.02 246 ASN A C 1
ATOM 1959 O O . ASN A 1 246 ? 24.749 -26.688 -7.303 1.00 30.02 246 ASN A O 1
ATOM 1963 N N . SER A 1 247 ? 22.700 -27.569 -7.552 1.00 40.22 247 SER A N 1
ATOM 1964 C CA . SER A 1 247 ? 22.692 -28.437 -6.383 1.00 40.22 247 SER A CA 1
ATOM 1965 C C . SER A 1 247 ? 22.112 -29.760 -6.871 1.00 40.22 247 SER A C 1
ATOM 1967 O O . SER A 1 247 ? 20.941 -29.797 -7.239 1.00 40.22 247 SER A O 1
ATOM 1969 N N . GLY A 1 248 ? 22.928 -30.815 -6.917 1.00 34.56 248 GLY A N 1
ATOM 1970 C CA . GLY A 1 248 ? 22.469 -32.181 -7.182 1.00 34.56 248 GLY A CA 1
ATOM 1971 C C . GLY A 1 248 ? 23.366 -32.966 -8.138 1.00 34.56 248 GLY A C 1
ATOM 1972 O O . GLY A 1 248 ? 23.459 -32.622 -9.312 1.00 34.56 248 GLY A O 1
ATOM 1973 N N . GLY A 1 249 ? 23.976 -34.038 -7.626 1.00 29.92 249 GLY A N 1
ATOM 1974 C CA . GLY A 1 249 ? 24.645 -35.074 -8.417 1.00 29.92 249 GLY A CA 1
ATOM 1975 C C . GLY A 1 249 ? 26.059 -35.375 -7.936 1.00 29.92 249 GLY A C 1
ATOM 1976 O O . GLY A 1 249 ? 27.016 -34.980 -8.591 1.00 29.92 249 GLY A O 1
ATOM 1977 N N . GLY A 1 250 ? 26.176 -36.014 -6.771 1.00 35.56 250 GLY A N 1
ATOM 1978 C CA . GLY A 1 250 ? 27.377 -36.761 -6.413 1.00 35.56 250 GLY A CA 1
ATOM 1979 C C . GLY A 1 250 ? 27.198 -38.203 -6.876 1.00 35.56 250 GLY A C 1
ATOM 1980 O O . GLY A 1 250 ? 26.157 -38.790 -6.575 1.00 35.56 250 GLY A O 1
ATOM 1981 N N . ASP A 1 251 ? 28.194 -38.705 -7.598 1.00 37.12 251 ASP A N 1
ATOM 1982 C CA . ASP A 1 251 ? 28.548 -40.126 -7.625 1.00 37.12 251 ASP A CA 1
ATOM 1983 C C . ASP A 1 251 ? 29.613 -40.373 -6.545 1.00 37.12 251 ASP A C 1
ATOM 1985 O O . ASP A 1 251 ? 30.482 -39.480 -6.367 1.00 37.12 251 ASP A O 1
#

Radius of gyration: 21.3 Å; chains: 1; bounding box: 65×54×52 Å